Protein AF-A0AAD8QKV4-F1 (afdb_monomer)

InterPro domains:
  IPR040300 Uncharacterized protein At3g49055-like [PTHR34937] (1-353)

Solvent-accessible surface area (backbone atoms only — not comparable to full-atom values): 20252 Å² total; per-residue (Å²): 133,55,75,69,54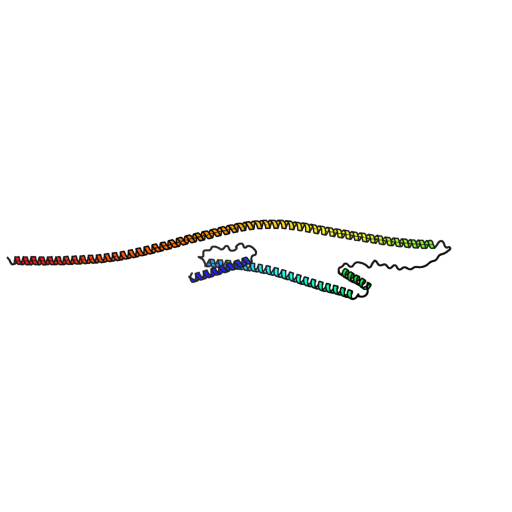,54,57,50,54,54,53,50,51,55,52,50,53,53,50,42,54,51,50,50,54,53,36,57,73,58,43,94,63,87,73,75,78,86,74,78,79,76,93,69,72,76,85,51,56,67,59,53,51,54,49,53,52,49,53,43,51,53,51,48,48,51,36,51,50,42,52,49,53,49,55,47,53,52,51,52,51,50,54,51,49,54,51,51,50,52,51,53,52,48,52,52,50,52,52,48,50,51,50,55,50,52,50,51,53,51,50,53,49,54,50,55,59,62,68,46,74,88,48,75,62,64,40,52,53,49,51,50,52,52,50,46,53,52,33,43,74,74,73,64,62,74,94,79,88,84,83,80,83,87,79,86,80,85,88,85,83,91,85,85,87,84,85,89,76,97,72,66,60,67,56,57,52,49,54,48,50,52,48,53,51,53,48,51,54,49,51,54,53,49,53,56,47,51,55,49,48,53,53,51,50,54,46,52,51,50,55,50,52,52,51,52,50,53,53,48,53,54,51,49,54,54,50,52,53,51,54,48,56,50,49,55,50,48,54,51,51,52,52,52,51,51,53,53,53,50,55,50,52,53,53,51,51,52,53,51,54,51,52,51,52,53,52,51,52,51,52,52,49,52,50,51,54,52,53,51,50,51,51,53,52,51,52,54,53,49,53,51,48,56,52,51,53,50,50,55,51,51,56,52,48,56,52,50,52,53,50,50,53,52,50,52,53,52,48,54,53,50,55,50,51,48,55,52,49,53,54,48,51,51,54,49,47,54,52,50,53,53,52,51,52,48,50,56,48,51,55,49,50,54,55,66,74,71,114

Structure (mmCIF, N/CA/C/O backbone):
data_AF-A0AAD8QKV4-F1
#
_entry.id   AF-A0AAD8QKV4-F1
#
loop_
_atom_site.group_PDB
_atom_site.id
_atom_site.type_symbol
_atom_site.label_atom_id
_atom_site.label_alt_id
_atom_site.label_comp_id
_atom_site.label_asym_id
_atom_site.label_entity_id
_atom_site.label_seq_id
_atom_site.pdbx_PDB_ins_code
_atom_site.Cartn_x
_atom_site.Cartn_y
_atom_site.Cartn_z
_atom_site.occupancy
_atom_site.B_iso_or_equiv
_atom_site.auth_seq_id
_atom_site.auth_comp_id
_atom_site.auth_asym_id
_atom_site.auth_atom_id
_atom_site.pdbx_PDB_model_num
ATOM 1 N N . MET A 1 1 ? 42.952 -6.138 -12.105 1.00 54.78 1 MET A N 1
ATOM 2 C CA . MET A 1 1 ? 42.054 -7.265 -11.778 1.00 54.78 1 MET A CA 1
ATOM 3 C C . MET A 1 1 ? 41.907 -8.142 -12.995 1.00 54.78 1 MET A C 1
ATOM 5 O O . MET A 1 1 ? 41.686 -7.605 -14.077 1.00 54.78 1 MET A O 1
ATOM 9 N N . ASP A 1 2 ? 42.041 -9.447 -12.795 1.00 70.00 2 ASP A N 1
ATOM 10 C CA . ASP A 1 2 ? 41.890 -10.449 -13.843 1.00 70.00 2 ASP A CA 1
ATOM 11 C C . ASP A 1 2 ? 40.421 -10.539 -14.300 1.00 70.00 2 ASP A C 1
ATOM 13 O O . ASP A 1 2 ? 39.510 -10.107 -13.580 1.00 70.00 2 ASP A O 1
ATOM 17 N N . HIS A 1 3 ? 40.160 -11.095 -15.486 1.00 72.00 3 HIS A N 1
ATOM 18 C CA . HIS A 1 3 ? 38.787 -11.222 -15.999 1.00 72.00 3 HIS A CA 1
ATOM 19 C C . HIS A 1 3 ? 37.924 -12.066 -15.044 1.00 72.00 3 HIS A C 1
ATOM 21 O O . HIS A 1 3 ? 36.794 -11.701 -14.714 1.00 72.00 3 HIS A O 1
ATOM 27 N N . GLN A 1 4 ? 38.519 -13.129 -14.498 1.00 76.69 4 GLN A N 1
ATOM 28 C CA . GLN A 1 4 ? 37.912 -14.013 -13.508 1.00 76.69 4 GLN A CA 1
ATOM 29 C C . GLN A 1 4 ? 37.592 -13.297 -12.181 1.00 76.69 4 GLN A C 1
ATOM 31 O O . GLN A 1 4 ? 36.543 -13.555 -11.589 1.00 76.69 4 GLN A O 1
ATOM 36 N N . THR A 1 5 ? 38.427 -12.344 -11.738 1.00 75.56 5 THR A N 1
ATOM 37 C CA . THR A 1 5 ? 38.169 -11.560 -10.515 1.00 75.56 5 THR A CA 1
ATOM 38 C C . THR A 1 5 ? 36.966 -10.632 -10.686 1.00 75.56 5 THR A C 1
ATOM 40 O O . THR A 1 5 ? 36.142 -10.525 -9.781 1.00 75.56 5 THR A O 1
ATOM 43 N N . LYS A 1 6 ? 36.818 -9.995 -11.858 1.00 76.38 6 LYS A N 1
ATOM 44 C CA . LYS A 1 6 ? 35.666 -9.123 -12.154 1.00 76.38 6 LYS A CA 1
ATOM 45 C C . LYS A 1 6 ? 34.345 -9.897 -12.151 1.00 76.38 6 LYS A C 1
ATOM 47 O O . LYS A 1 6 ? 33.383 -9.451 -11.533 1.00 76.38 6 LYS A O 1
ATOM 52 N N . VAL A 1 7 ? 34.318 -11.075 -12.782 1.00 80.00 7 VAL A N 1
ATOM 53 C CA . VAL A 1 7 ? 33.136 -11.957 -12.797 1.00 80.00 7 VAL A CA 1
ATOM 54 C C . VAL A 1 7 ? 32.773 -12.435 -11.385 1.00 80.00 7 VAL A C 1
ATOM 56 O O . VAL A 1 7 ? 31.590 -12.520 -11.059 1.00 80.00 7 VAL A O 1
ATOM 59 N N . ALA A 1 8 ? 33.763 -12.712 -10.529 1.00 81.88 8 ALA A N 1
ATOM 60 C CA . ALA A 1 8 ? 33.519 -13.074 -9.133 1.00 81.88 8 ALA A CA 1
ATOM 61 C C . ALA A 1 8 ? 32.884 -11.917 -8.339 1.00 81.88 8 ALA A C 1
ATOM 63 O O . ALA A 1 8 ? 31.831 -12.113 -7.738 1.00 81.88 8 ALA A O 1
ATOM 64 N N . VAL A 1 9 ? 33.459 -10.708 -8.396 1.00 80.19 9 VAL A N 1
ATOM 65 C CA . VAL A 1 9 ? 32.915 -9.518 -7.707 1.00 80.19 9 VAL A CA 1
ATOM 66 C C . VAL A 1 9 ? 31.477 -9.233 -8.143 1.00 80.19 9 VAL A C 1
ATOM 68 O O . VAL A 1 9 ? 30.614 -9.028 -7.294 1.00 80.19 9 VAL A O 1
ATOM 71 N N . GLN A 1 10 ? 31.183 -9.296 -9.445 1.00 81.12 10 GLN A N 1
ATOM 72 C CA . GLN A 1 10 ? 29.835 -9.025 -9.950 1.00 81.12 10 GLN A CA 1
ATOM 73 C C . GLN A 1 10 ? 28.796 -10.052 -9.467 1.00 81.12 10 GLN A C 1
ATOM 75 O O . GLN A 1 10 ? 27.666 -9.673 -9.167 1.00 81.12 10 GLN A O 1
ATOM 80 N N . LYS A 1 11 ? 29.170 -11.332 -9.322 1.00 85.50 11 LYS A N 1
ATOM 81 C CA . LYS A 1 11 ? 28.291 -12.344 -8.708 1.00 85.50 11 LYS A CA 1
ATOM 82 C C . LYS A 1 11 ? 28.017 -12.053 -7.234 1.00 85.50 11 LYS A C 1
ATOM 84 O O . LYS A 1 11 ? 26.882 -12.212 -6.806 1.00 85.50 11 LYS A O 1
ATOM 89 N N . ILE A 1 12 ? 29.025 -11.619 -6.473 1.00 85.81 12 ILE A N 1
ATOM 90 C CA . ILE A 1 12 ? 28.849 -11.291 -5.050 1.00 85.81 12 ILE A CA 1
ATOM 91 C C . ILE A 1 12 ? 27.935 -10.067 -4.899 1.00 85.81 12 ILE A C 1
ATOM 93 O O . ILE A 1 12 ? 27.027 -10.110 -4.080 1.00 85.81 12 ILE A O 1
ATOM 97 N N . VAL A 1 13 ? 28.101 -9.026 -5.725 1.00 83.12 13 VAL A N 1
ATOM 98 C CA . VAL A 1 13 ? 27.220 -7.840 -5.723 1.00 83.12 13 VAL A CA 1
ATOM 99 C C . VAL A 1 13 ? 25.754 -8.216 -5.960 1.00 83.12 13 VAL A C 1
ATOM 101 O O . VAL A 1 13 ? 24.899 -7.788 -5.193 1.00 83.12 13 VAL A O 1
ATOM 104 N N . VAL A 1 14 ? 25.456 -9.058 -6.957 1.00 84.25 14 VAL A N 1
ATOM 105 C CA . VAL A 1 14 ? 24.076 -9.522 -7.215 1.00 84.25 14 VAL A CA 1
ATOM 106 C C . VAL A 1 14 ? 23.519 -10.320 -6.028 1.00 84.25 14 VAL A C 1
ATOM 108 O O . VAL A 1 14 ? 22.363 -10.137 -5.654 1.00 84.25 14 VAL A O 1
ATOM 111 N N . SER A 1 15 ? 24.336 -11.169 -5.395 1.00 87.38 15 SER A N 1
ATOM 112 C CA . SER A 1 15 ? 23.925 -11.906 -4.193 1.00 87.38 15 SER A CA 1
ATOM 113 C C . SER A 1 15 ? 23.653 -10.984 -3.000 1.00 87.38 15 SER A C 1
ATOM 115 O O . SER A 1 15 ? 22.675 -11.195 -2.292 1.00 87.38 15 SER A O 1
ATOM 117 N N . LEU A 1 16 ? 24.487 -9.962 -2.779 1.00 86.75 16 LEU A N 1
ATOM 118 C CA . LEU A 1 16 ? 24.298 -8.979 -1.707 1.00 86.75 16 LEU A CA 1
ATOM 119 C C . LEU A 1 16 ? 23.023 -8.157 -1.930 1.00 86.75 16 LEU A C 1
ATOM 121 O O . LEU A 1 16 ? 22.214 -8.055 -1.015 1.00 86.75 16 LEU A O 1
ATOM 125 N N . GLN A 1 17 ? 22.781 -7.678 -3.153 1.00 84.25 17 GLN A N 1
ATOM 126 C CA . GLN A 1 17 ? 21.546 -6.963 -3.498 1.00 84.25 17 GLN A CA 1
ATOM 127 C C . GLN A 1 17 ? 20.298 -7.821 -3.242 1.00 84.25 17 GLN A C 1
ATOM 129 O O . GLN A 1 17 ? 19.342 -7.339 -2.642 1.00 84.25 17 GLN A O 1
ATOM 134 N N . SER A 1 18 ? 20.333 -9.112 -3.590 1.00 88.56 18 SER A N 1
ATOM 135 C CA . SER A 1 18 ? 19.238 -10.038 -3.270 1.00 88.56 18 SER A CA 1
ATOM 136 C C . SER A 1 18 ? 19.038 -10.230 -1.759 1.00 88.56 18 SER A C 1
ATOM 138 O O . SER A 1 18 ? 17.899 -10.348 -1.318 1.00 88.56 18 SER A O 1
ATOM 140 N N . VAL A 1 19 ? 20.108 -10.248 -0.955 1.00 89.88 19 VAL A N 1
ATOM 141 C CA . VAL A 1 19 ? 20.004 -10.314 0.516 1.00 89.88 19 VAL A CA 1
ATOM 142 C C . VAL A 1 19 ? 19.428 -9.015 1.090 1.00 89.88 19 VAL A C 1
ATOM 144 O O . VAL A 1 19 ? 18.575 -9.085 1.970 1.00 89.88 19 VAL A O 1
ATOM 147 N N . HIS A 1 20 ? 19.839 -7.851 0.577 1.00 86.81 20 HIS A N 1
ATOM 148 C CA . HIS A 1 20 ? 19.294 -6.547 0.969 1.00 86.81 20 HIS A CA 1
ATOM 149 C C . HIS A 1 20 ? 17.783 -6.473 0.705 1.00 86.81 20 HIS A C 1
ATOM 151 O O . HIS A 1 20 ? 17.022 -6.166 1.617 1.00 86.81 20 HIS A O 1
ATOM 157 N N . GLU A 1 21 ? 17.336 -6.838 -0.501 1.00 87.25 21 GLU A N 1
ATOM 158 C CA . GLU A 1 21 ? 15.913 -6.857 -0.879 1.00 87.25 21 GLU A CA 1
ATOM 159 C C . GLU A 1 21 ? 15.080 -7.804 0.008 1.00 87.25 21 GLU A C 1
ATOM 161 O O . GLU A 1 21 ? 13.972 -7.458 0.416 1.00 87.25 21 GLU A O 1
ATOM 166 N N . ILE A 1 22 ? 15.620 -8.979 0.361 1.00 90.94 22 ILE A N 1
ATOM 167 C CA . ILE A 1 22 ? 14.961 -9.923 1.282 1.00 90.94 22 ILE A CA 1
ATOM 168 C C . ILE A 1 22 ? 14.847 -9.331 2.693 1.00 90.94 22 ILE A C 1
ATOM 170 O O . ILE A 1 22 ? 13.800 -9.456 3.327 1.00 90.94 22 ILE A O 1
ATOM 174 N N . LEU A 1 23 ? 15.903 -8.689 3.200 1.00 89.69 23 LEU A N 1
ATOM 175 C CA . LEU A 1 23 ? 15.883 -8.065 4.523 1.00 89.69 23 LEU A CA 1
ATOM 176 C C . LEU A 1 23 ? 14.937 -6.854 4.574 1.00 89.69 23 LEU A C 1
ATOM 178 O O . LEU A 1 23 ? 14.242 -6.691 5.573 1.00 89.69 23 LEU A O 1
ATOM 182 N N . GLU A 1 24 ? 14.842 -6.056 3.505 1.00 86.25 24 GLU A N 1
ATOM 183 C CA . GLU A 1 24 ? 13.864 -4.963 3.397 1.00 86.25 24 GLU A CA 1
ATOM 184 C C . GLU A 1 24 ? 12.413 -5.476 3.384 1.00 86.25 24 GLU A C 1
ATOM 186 O O . GLU A 1 24 ? 11.574 -4.915 4.088 1.00 86.25 24 GLU A O 1
ATOM 191 N N . ASP A 1 25 ? 12.101 -6.559 2.658 1.00 88.38 25 ASP A N 1
ATOM 192 C CA . ASP A 1 25 ? 10.757 -7.169 2.670 1.00 88.38 25 ASP A CA 1
ATOM 193 C C . ASP A 1 25 ? 10.400 -7.751 4.052 1.00 88.38 25 ASP A C 1
ATOM 195 O O . ASP A 1 25 ? 9.280 -7.564 4.535 1.00 88.38 25 ASP A O 1
ATOM 199 N N . ILE A 1 26 ? 11.355 -8.395 4.735 1.00 88.81 26 ILE A N 1
ATOM 200 C CA . ILE A 1 26 ? 11.163 -8.883 6.110 1.00 88.81 26 ILE A CA 1
ATOM 201 C C . ILE A 1 26 ? 10.936 -7.712 7.076 1.00 88.81 26 ILE A C 1
ATOM 203 O O . ILE A 1 26 ? 10.022 -7.783 7.900 1.00 88.81 26 ILE A O 1
ATOM 207 N N . LEU A 1 27 ? 11.724 -6.636 6.969 1.00 86.81 27 LEU A N 1
ATOM 208 C CA . LEU A 1 27 ? 11.573 -5.447 7.810 1.00 86.81 27 LEU A CA 1
ATOM 209 C C . LEU A 1 27 ? 10.204 -4.793 7.597 1.00 86.81 27 LEU A C 1
ATOM 211 O O . LEU A 1 27 ? 9.499 -4.537 8.568 1.00 86.81 27 LEU A O 1
ATOM 215 N N . TYR A 1 28 ? 9.798 -4.612 6.336 1.00 84.00 28 TYR A N 1
ATOM 216 C CA . TYR A 1 28 ? 8.505 -4.042 5.958 1.00 84.00 28 TYR A CA 1
ATOM 217 C C . TYR A 1 28 ? 7.316 -4.856 6.493 1.00 84.00 28 TYR A C 1
ATOM 219 O O . TYR A 1 28 ? 6.324 -4.284 6.937 1.00 84.00 28 TYR A O 1
ATOM 227 N N . ARG A 1 29 ? 7.413 -6.194 6.505 1.00 83.31 29 ARG A N 1
ATOM 228 C CA . ARG A 1 29 ? 6.393 -7.072 7.113 1.00 83.31 29 ARG A CA 1
ATOM 229 C C . ARG A 1 29 ? 6.384 -7.026 8.641 1.00 83.31 29 ARG A C 1
ATOM 231 O O . ARG A 1 29 ? 5.349 -7.309 9.237 1.00 83.31 29 ARG A O 1
ATOM 238 N N . ALA A 1 30 ? 7.522 -6.734 9.269 1.00 81.25 30 ALA A N 1
ATOM 239 C CA . ALA A 1 30 ? 7.653 -6.637 10.722 1.00 81.25 30 ALA A CA 1
ATOM 240 C C . ALA A 1 30 ? 7.266 -5.249 11.275 1.00 81.25 30 ALA A C 1
ATOM 242 O O . ALA A 1 30 ? 6.956 -5.134 12.462 1.00 81.25 30 ALA A O 1
ATOM 243 N N . SER A 1 31 ? 7.280 -4.206 10.439 1.00 76.69 31 SER A N 1
ATOM 244 C CA . SER A 1 31 ? 6.908 -2.834 10.794 1.00 76.69 31 SER A CA 1
ATOM 245 C C . SER A 1 31 ? 5.419 -2.551 10.567 1.00 76.69 31 SER A C 1
ATOM 247 O O . SER A 1 31 ? 4.941 -2.581 9.436 1.00 76.69 31 SER A O 1
ATOM 249 N N . GLU A 1 32 ? 4.699 -2.181 11.628 1.00 65.25 32 GLU A N 1
ATOM 250 C CA . GLU A 1 32 ? 3.326 -1.647 11.532 1.00 65.25 32 GLU A CA 1
ATOM 251 C C . GLU A 1 32 ? 3.310 -0.163 11.096 1.00 65.25 32 GLU A C 1
ATOM 253 O O . GLU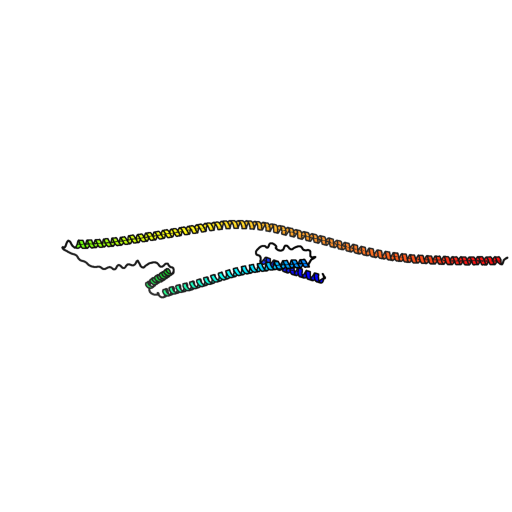 A 1 32 ? 2.300 0.334 10.600 1.00 65.25 32 GLU A O 1
ATOM 258 N N . GLU A 1 33 ? 4.434 0.548 11.249 1.00 56.06 33 GLU A N 1
ATOM 259 C CA . GLU A 1 33 ? 4.609 1.933 10.802 1.00 56.06 33 GLU A CA 1
ATOM 260 C C . GLU A 1 33 ? 5.139 2.019 9.366 1.00 56.06 33 GLU A C 1
ATOM 262 O O . GLU A 1 33 ? 5.960 1.222 8.910 1.00 56.06 33 GLU A O 1
ATOM 267 N N . LYS A 1 34 ? 4.670 3.039 8.643 1.00 47.34 34 LYS A N 1
ATOM 268 C CA . LYS A 1 34 ? 5.018 3.300 7.245 1.00 47.34 34 LYS A CA 1
ATOM 269 C C . LYS A 1 34 ? 6.458 3.819 7.159 1.00 47.34 34 LYS A C 1
ATOM 271 O O . LYS A 1 34 ? 6.672 5.019 7.292 1.00 47.34 34 LYS A O 1
ATOM 276 N N . LEU A 1 35 ? 7.410 2.908 6.940 1.00 48.69 35 LEU A N 1
ATOM 277 C CA . LEU A 1 35 ? 8.854 3.175 6.940 1.00 48.69 35 LEU A CA 1
ATOM 278 C C . LEU A 1 35 ? 9.235 4.473 6.197 1.00 48.69 35 LEU A C 1
ATOM 280 O O . LEU A 1 35 ? 9.086 4.570 4.974 1.00 48.69 35 LEU A O 1
ATOM 284 N N . GLU A 1 36 ? 9.823 5.431 6.918 1.00 45.25 36 GLU A N 1
ATOM 285 C CA . GLU A 1 36 ? 10.766 6.359 6.296 1.00 45.25 36 GLU A CA 1
ATOM 286 C C . GLU A 1 36 ? 11.952 5.532 5.783 1.00 45.25 36 GLU A C 1
ATOM 288 O O . GLU A 1 36 ? 12.471 4.657 6.479 1.00 45.25 36 GLU A O 1
ATOM 293 N N . ARG A 1 37 ? 12.348 5.743 4.523 1.00 48.25 37 ARG A N 1
ATOM 294 C CA . ARG A 1 37 ? 13.404 4.944 3.887 1.00 48.25 37 ARG A CA 1
ATOM 295 C C . ARG A 1 37 ? 14.749 5.230 4.551 1.00 48.25 37 ARG A C 1
ATOM 297 O O . ARG A 1 37 ? 15.385 6.226 4.230 1.00 48.25 37 ARG A O 1
ATOM 304 N N . ILE A 1 38 ? 15.211 4.312 5.396 1.00 50.34 38 ILE A N 1
ATOM 305 C CA . ILE A 1 38 ? 16.540 4.386 6.025 1.00 50.34 38 ILE A CA 1
ATOM 306 C C . ILE A 1 38 ? 17.674 4.205 4.987 1.00 50.34 38 ILE A C 1
ATOM 308 O O . ILE A 1 38 ? 18.793 4.657 5.212 1.00 50.34 38 ILE A O 1
ATOM 312 N N . SER A 1 39 ? 17.394 3.612 3.817 1.00 47.03 39 SER A N 1
ATOM 313 C CA . SER A 1 39 ? 18.383 3.403 2.747 1.00 47.03 39 SER A CA 1
ATOM 314 C C . SER A 1 39 ? 18.299 4.476 1.646 1.00 47.03 39 SER A C 1
ATOM 316 O O . SER A 1 39 ? 17.719 4.267 0.575 1.00 47.03 39 SER A O 1
ATOM 318 N N . GLU A 1 40 ? 18.917 5.642 1.878 1.00 45.41 40 GLU A N 1
ATOM 319 C CA . GLU A 1 40 ? 19.363 6.503 0.772 1.00 45.41 40 GLU A CA 1
ATOM 320 C C . GLU A 1 40 ? 20.503 5.794 0.031 1.00 45.41 40 GLU A C 1
ATOM 322 O O . GLU A 1 40 ? 21.668 5.881 0.413 1.00 45.41 40 GLU A O 1
ATOM 327 N N . ARG A 1 41 ? 20.165 5.061 -1.036 1.00 52.72 41 ARG A N 1
ATOM 328 C CA . ARG A 1 41 ? 21.133 4.301 -1.838 1.00 52.72 41 ARG A CA 1
ATOM 329 C C . ARG A 1 41 ? 22.158 5.264 -2.470 1.00 52.72 41 ARG A C 1
ATOM 331 O O . ARG A 1 41 ? 21.789 6.007 -3.386 1.00 52.72 41 ARG A O 1
ATOM 338 N N . PRO A 1 42 ? 23.435 5.276 -2.042 1.00 46.91 42 PRO A N 1
ATOM 339 C CA . PRO A 1 42 ? 24.396 6.235 -2.562 1.00 46.91 42 PRO A CA 1
ATOM 340 C C . PRO A 1 42 ? 24.777 5.846 -3.993 1.00 46.91 42 PRO A C 1
ATOM 342 O O . PRO A 1 42 ? 25.156 4.708 -4.275 1.00 46.91 42 PRO A O 1
ATOM 345 N N . ASN A 1 43 ? 24.672 6.803 -4.914 1.00 45.75 43 ASN A N 1
ATOM 346 C CA . ASN A 1 43 ? 24.912 6.598 -6.343 1.00 45.75 43 ASN A CA 1
ATOM 347 C C . ASN A 1 43 ? 26.426 6.547 -6.640 1.00 45.75 43 ASN A C 1
ATOM 349 O O . ASN A 1 43 ? 27.023 7.519 -7.103 1.00 45.75 43 ASN A O 1
ATOM 353 N N . ILE A 1 44 ? 27.062 5.430 -6.274 1.00 50.31 44 ILE A N 1
ATOM 354 C CA . ILE A 1 44 ? 28.517 5.231 -6.323 1.00 50.31 44 ILE A CA 1
ATOM 355 C C . ILE A 1 44 ? 28.943 4.647 -7.677 1.00 50.31 44 ILE A C 1
ATOM 357 O O . ILE A 1 44 ? 28.420 3.631 -8.131 1.00 50.31 44 ILE A O 1
ATOM 361 N N . ASP A 1 45 ? 29.947 5.272 -8.302 1.00 49.91 45 ASP A N 1
ATOM 362 C CA . ASP A 1 45 ? 30.546 4.817 -9.563 1.00 49.91 45 ASP A CA 1
ATOM 363 C C . ASP A 1 45 ? 31.168 3.412 -9.409 1.00 49.91 45 ASP A C 1
ATOM 365 O O . ASP A 1 45 ? 32.078 3.193 -8.605 1.00 49.91 45 ASP A O 1
ATOM 369 N N . LEU A 1 46 ? 30.714 2.468 -10.240 1.00 53.62 46 LEU A N 1
ATOM 370 C CA . LEU A 1 46 ? 31.111 1.049 -10.275 1.00 53.62 46 LEU A CA 1
ATOM 371 C C . LEU A 1 46 ? 32.615 0.794 -10.522 1.00 53.62 46 LEU A C 1
ATOM 373 O O . LEU A 1 46 ? 33.052 -0.360 -10.527 1.00 53.62 46 LEU A O 1
ATOM 377 N N . LYS A 1 47 ? 33.424 1.839 -10.738 1.00 55.56 47 LYS A N 1
ATOM 378 C CA . LYS A 1 47 ? 34.878 1.731 -10.942 1.00 55.56 47 LYS A CA 1
ATOM 379 C C . LYS A 1 47 ? 35.634 1.195 -9.722 1.00 55.56 47 LYS A C 1
ATOM 381 O O . LYS A 1 47 ? 36.580 0.436 -9.921 1.00 55.56 47 LYS A O 1
ATOM 386 N N . ASP A 1 48 ? 35.190 1.505 -8.502 1.00 65.31 48 ASP A N 1
ATOM 387 C CA . ASP A 1 48 ? 35.794 1.030 -7.243 1.00 65.31 48 ASP A CA 1
ATOM 388 C C . ASP A 1 48 ? 34.943 -0.078 -6.589 1.00 65.31 48 ASP A C 1
ATOM 390 O O . ASP A 1 48 ? 34.523 -0.002 -5.433 1.00 65.31 48 ASP A O 1
ATOM 394 N N . GLY A 1 49 ? 34.702 -1.161 -7.337 1.00 68.62 49 GLY A N 1
ATOM 395 C CA . GLY A 1 49 ? 33.831 -2.271 -6.917 1.00 68.62 49 GLY A CA 1
ATOM 396 C C . GLY A 1 49 ? 34.193 -2.955 -5.587 1.00 68.62 49 GLY A C 1
ATOM 397 O O . GLY A 1 49 ? 33.349 -3.639 -5.021 1.00 68.62 49 GLY A O 1
ATOM 398 N N . LEU A 1 50 ? 35.409 -2.759 -5.063 1.00 72.50 50 LEU A N 1
ATOM 399 C CA . LEU A 1 50 ? 35.822 -3.230 -3.732 1.00 72.50 50 LEU A CA 1
ATOM 400 C C . LEU A 1 50 ? 35.251 -2.355 -2.599 1.00 72.50 50 LEU A C 1
ATOM 402 O O . LEU A 1 50 ? 34.764 -2.897 -1.613 1.00 72.50 50 LEU A O 1
ATOM 406 N N . ARG A 1 51 ? 35.232 -1.024 -2.772 1.00 75.44 51 ARG A N 1
ATOM 407 C CA . ARG A 1 51 ? 34.622 -0.082 -1.813 1.00 75.44 51 ARG A CA 1
ATOM 408 C C . ARG A 1 51 ? 33.100 -0.172 -1.822 1.00 75.44 51 ARG A C 1
ATOM 410 O O . ARG A 1 51 ? 32.476 -0.082 -0.773 1.00 75.44 51 ARG A O 1
ATOM 417 N N . TYR A 1 52 ? 32.508 -0.387 -3.001 1.00 79.38 52 TYR A N 1
ATOM 418 C CA . TYR A 1 52 ? 31.078 -0.682 -3.107 1.00 79.38 52 TYR A CA 1
ATOM 419 C C . TYR A 1 52 ? 30.719 -1.945 -2.309 1.00 79.38 52 TYR A C 1
ATOM 421 O O . TYR A 1 52 ? 29.758 -1.933 -1.551 1.00 79.38 52 TYR A O 1
ATOM 429 N N . LEU A 1 53 ? 31.519 -3.014 -2.432 1.00 82.00 53 LEU A N 1
ATOM 430 C CA . LEU A 1 53 ? 31.289 -4.269 -1.711 1.00 82.00 53 LEU A CA 1
ATOM 431 C C . LEU A 1 53 ? 31.374 -4.100 -0.187 1.00 82.00 53 LEU A C 1
ATOM 433 O O . LEU A 1 53 ? 30.567 -4.674 0.534 1.00 82.00 53 LEU A O 1
ATOM 437 N N . GLU A 1 54 ? 32.346 -3.317 0.287 1.00 82.06 54 GLU A N 1
ATOM 438 C CA . GLU A 1 54 ? 32.535 -2.994 1.705 1.00 82.06 54 GLU A CA 1
ATOM 439 C C . GLU A 1 54 ? 31.339 -2.214 2.274 1.00 82.06 54 GLU A C 1
ATOM 441 O O . GLU A 1 54 ? 30.811 -2.583 3.323 1.00 82.06 54 GLU A O 1
ATOM 446 N N . LEU A 1 55 ? 30.853 -1.199 1.550 1.00 83.56 55 LEU A N 1
ATOM 447 C CA . LEU A 1 55 ? 29.691 -0.408 1.960 1.00 83.56 55 LEU A CA 1
ATOM 448 C C . LEU A 1 55 ? 28.381 -1.209 1.910 1.00 83.56 55 LEU A C 1
ATOM 450 O O . LEU A 1 55 ? 27.609 -1.172 2.861 1.00 83.56 55 LEU A O 1
ATOM 454 N N . GLU A 1 56 ? 28.138 -1.965 0.836 1.00 82.56 56 GLU A N 1
ATOM 455 C CA . GLU A 1 56 ? 26.948 -2.817 0.699 1.00 82.56 56 GLU A CA 1
ATOM 456 C C . GLU A 1 56 ? 26.908 -3.885 1.808 1.00 82.56 56 GLU A C 1
ATOM 458 O O . GLU A 1 56 ? 25.862 -4.115 2.412 1.00 82.56 56 GLU A O 1
ATOM 463 N N . ALA A 1 57 ? 28.055 -4.488 2.147 1.00 85.69 57 ALA A N 1
ATOM 464 C CA . ALA A 1 57 ? 28.157 -5.433 3.258 1.00 85.69 57 ALA A CA 1
ATOM 465 C C . ALA A 1 57 ? 27.897 -4.776 4.628 1.00 85.69 57 ALA A C 1
ATOM 467 O O . ALA A 1 57 ? 27.296 -5.412 5.495 1.00 85.69 57 ALA A O 1
ATOM 468 N N . HIS A 1 58 ? 28.311 -3.519 4.825 1.00 86.44 58 HIS A N 1
ATOM 469 C CA . HIS A 1 58 ? 28.015 -2.763 6.046 1.00 86.44 58 HIS A CA 1
ATOM 470 C C . HIS A 1 58 ? 26.517 -2.441 6.159 1.00 86.44 58 HIS A C 1
ATOM 472 O O . HIS A 1 58 ? 25.899 -2.759 7.174 1.00 86.44 58 HIS A O 1
ATOM 478 N N . ASN A 1 59 ? 25.908 -1.936 5.081 1.00 85.94 59 ASN A N 1
ATOM 479 C CA . ASN A 1 59 ? 24.474 -1.646 5.013 1.00 85.94 59 ASN A CA 1
ATOM 480 C C . ASN A 1 59 ? 23.625 -2.898 5.288 1.00 85.94 59 ASN A C 1
ATOM 482 O O . ASN A 1 59 ? 22.685 -2.847 6.076 1.00 85.94 59 ASN A O 1
ATOM 486 N N . ILE A 1 60 ? 23.981 -4.043 4.692 1.00 89.56 60 ILE A N 1
ATOM 487 C CA . ILE A 1 60 ? 23.302 -5.327 4.933 1.00 89.56 60 ILE A CA 1
ATOM 488 C C . ILE A 1 60 ? 23.460 -5.785 6.386 1.00 89.56 60 ILE A C 1
ATOM 490 O O . ILE A 1 60 ? 22.521 -6.338 6.954 1.00 89.56 60 ILE A O 1
ATOM 494 N N . HIS A 1 61 ? 24.620 -5.558 7.007 1.00 89.81 61 HIS A N 1
ATOM 495 C CA . HIS A 1 61 ? 24.851 -5.913 8.405 1.00 89.81 61 HIS A CA 1
ATOM 496 C C . HIS A 1 61 ? 23.998 -5.075 9.368 1.00 89.81 61 HIS A C 1
ATOM 498 O O . HIS A 1 61 ? 23.423 -5.632 10.304 1.00 89.81 61 HIS A O 1
ATOM 504 N N . ASP A 1 62 ? 23.874 -3.770 9.134 1.00 89.00 62 ASP A N 1
ATOM 505 C CA . ASP A 1 62 ? 23.048 -2.900 9.976 1.00 89.00 62 ASP A CA 1
ATOM 506 C C . ASP A 1 62 ? 21.546 -3.111 9.728 1.00 89.00 62 ASP A C 1
ATOM 508 O O . ASP A 1 62 ? 20.780 -3.211 10.686 1.00 89.00 62 ASP A O 1
ATOM 512 N N . LEU A 1 63 ? 21.133 -3.329 8.475 1.00 87.94 63 LEU A N 1
ATOM 513 C CA . LEU A 1 63 ? 19.768 -3.745 8.137 1.00 87.94 63 LEU A CA 1
ATOM 514 C C . LEU A 1 63 ? 19.404 -5.093 8.790 1.00 87.94 63 LEU A C 1
ATOM 516 O O . LEU A 1 63 ? 18.300 -5.251 9.307 1.00 87.94 63 LEU A O 1
ATOM 520 N N . ALA A 1 64 ? 20.334 -6.054 8.828 1.00 91.25 64 ALA A N 1
ATOM 521 C CA . ALA A 1 64 ? 20.123 -7.341 9.491 1.00 91.25 64 ALA A CA 1
ATOM 522 C C . ALA A 1 64 ? 19.951 -7.207 11.015 1.00 91.25 64 ALA A C 1
ATOM 524 O O . ALA A 1 64 ? 19.117 -7.912 11.584 1.00 91.25 64 ALA A O 1
ATOM 525 N N . LYS A 1 65 ? 20.681 -6.291 11.675 1.00 92.38 65 LYS A N 1
ATOM 526 C CA . LYS A 1 65 ? 20.470 -5.979 13.103 1.00 92.38 65 LYS A CA 1
ATOM 527 C C . LYS A 1 65 ? 19.089 -5.385 13.350 1.00 92.38 65 LYS A C 1
ATOM 529 O O . LYS A 1 65 ? 18.416 -5.809 14.282 1.00 92.38 65 LYS A O 1
ATOM 534 N N . GLU A 1 66 ? 18.663 -4.426 12.529 1.00 89.88 66 GLU A N 1
ATOM 535 C CA . GLU A 1 66 ? 17.347 -3.796 12.685 1.00 89.88 66 GLU A CA 1
ATOM 536 C C . GLU A 1 66 ? 16.223 -4.825 12.488 1.00 89.88 66 GLU A C 1
ATOM 538 O O . GLU A 1 66 ? 15.301 -4.909 13.300 1.00 89.88 66 GLU A O 1
ATOM 543 N N . VAL A 1 67 ? 16.353 -5.702 11.485 1.00 91.69 67 VAL A N 1
ATOM 544 C CA . VAL A 1 67 ? 15.465 -6.860 11.290 1.00 91.69 67 VAL A CA 1
ATOM 545 C C . VAL A 1 67 ? 15.458 -7.787 12.512 1.00 91.69 67 VAL A C 1
ATOM 547 O O . VAL A 1 67 ? 14.385 -8.207 12.948 1.00 91.69 67 VAL A O 1
ATOM 550 N N . GLU A 1 68 ? 16.616 -8.103 13.101 1.00 93.00 68 GLU A N 1
ATOM 551 C CA . GLU A 1 68 ? 16.702 -8.936 14.308 1.00 93.00 68 GLU A CA 1
ATOM 552 C C . GLU A 1 68 ? 15.994 -8.285 15.509 1.00 93.00 68 GLU A C 1
ATOM 554 O O . GLU A 1 68 ? 15.197 -8.950 16.183 1.00 93.00 68 GLU A O 1
ATOM 559 N N . ILE A 1 69 ? 16.218 -6.985 15.731 1.00 90.25 69 ILE A N 1
ATOM 560 C CA . ILE A 1 69 ? 15.566 -6.192 16.779 1.00 90.25 69 ILE A CA 1
ATOM 561 C C . ILE A 1 69 ? 14.048 -6.203 16.571 1.00 90.25 69 ILE A C 1
ATOM 563 O O . ILE A 1 69 ? 13.323 -6.666 17.455 1.00 90.25 69 ILE A O 1
ATOM 567 N N . LYS A 1 70 ? 13.551 -5.808 15.393 1.00 90.44 70 LYS A N 1
ATOM 568 C CA . LYS A 1 70 ? 12.107 -5.737 15.100 1.00 90.44 70 LYS A CA 1
ATOM 569 C C . LYS A 1 70 ? 11.418 -7.100 15.172 1.00 90.44 70 LYS A C 1
ATOM 571 O O . LYS A 1 70 ? 10.325 -7.211 15.731 1.00 90.44 70 LYS A O 1
ATOM 576 N N . LEU A 1 71 ? 12.067 -8.171 14.709 1.00 91.31 71 LEU A N 1
ATOM 577 C CA . LEU A 1 71 ? 11.559 -9.537 14.881 1.00 91.31 71 LEU A CA 1
ATOM 578 C C . LEU A 1 71 ? 11.592 -10.005 16.342 1.00 91.31 71 LEU A C 1
ATOM 580 O O . LEU A 1 71 ? 10.788 -10.859 16.723 1.00 91.31 71 LEU A O 1
ATOM 584 N N . SER A 1 72 ? 12.511 -9.512 17.176 1.00 91.31 72 SER A N 1
ATOM 585 C CA . SER A 1 72 ? 12.500 -9.796 18.617 1.00 91.31 72 SER A CA 1
ATOM 586 C C . SER A 1 72 ? 11.330 -9.091 19.319 1.00 91.31 72 SER A C 1
ATOM 588 O O . SER A 1 72 ? 10.569 -9.758 20.023 1.00 91.31 72 SER A O 1
ATOM 590 N N . GLU A 1 73 ? 11.102 -7.805 19.021 1.00 91.56 73 GLU A N 1
ATOM 591 C CA . GLU A 1 73 ? 9.983 -7.001 19.534 1.00 91.56 73 GLU A CA 1
ATOM 592 C C . GLU A 1 73 ? 8.629 -7.611 19.143 1.00 91.56 73 GLU A C 1
ATOM 594 O O . GLU A 1 73 ? 7.766 -7.819 19.999 1.00 91.56 73 GLU A O 1
ATOM 599 N N . CYS A 1 74 ? 8.455 -7.962 17.864 1.00 89.19 74 CYS A N 1
ATOM 600 C CA . CYS A 1 74 ? 7.231 -8.568 17.341 1.00 89.19 74 CYS A CA 1
ATOM 601 C C . CYS A 1 74 ? 6.919 -9.914 18.024 1.00 89.19 74 CYS A C 1
ATOM 603 O O . CYS A 1 74 ? 5.833 -10.094 18.579 1.00 89.19 74 CYS A O 1
ATOM 605 N N . ARG A 1 75 ? 7.908 -10.819 18.114 1.00 90.19 75 ARG A N 1
ATOM 606 C CA . ARG A 1 75 ? 7.759 -12.104 18.829 1.00 90.19 75 ARG A CA 1
ATOM 607 C C . ARG A 1 75 ? 7.505 -11.930 20.328 1.00 90.19 75 ARG A C 1
ATOM 609 O O . ARG A 1 75 ? 6.920 -12.814 20.953 1.00 90.19 75 ARG A O 1
ATOM 616 N N . GLU A 1 76 ? 7.955 -10.836 20.944 1.00 93.44 76 GLU A N 1
ATOM 617 C CA . GLU A 1 76 ? 7.648 -10.549 22.346 1.00 93.44 76 GLU A CA 1
ATOM 618 C C . GLU A 1 76 ? 6.232 -9.992 22.540 1.00 93.44 76 GLU A C 1
ATOM 620 O O . GLU A 1 76 ? 5.555 -10.429 23.474 1.00 93.44 76 GLU A O 1
ATOM 625 N N . LYS A 1 77 ? 5.751 -9.107 21.652 1.00 90.31 77 LYS A N 1
ATOM 626 C CA . LYS A 1 77 ? 4.339 -8.679 21.619 1.00 90.31 77 LYS A CA 1
ATOM 627 C C . LYS A 1 77 ? 3.411 -9.893 21.473 1.00 90.31 77 LYS A C 1
ATOM 629 O O . LYS A 1 77 ? 2.514 -10.072 22.294 1.00 90.31 77 LYS A O 1
ATOM 634 N N . GLU A 1 78 ? 3.681 -10.765 20.497 1.00 91.88 78 GLU A N 1
ATOM 635 C CA . GLU A 1 78 ? 2.912 -11.993 20.249 1.00 91.88 78 GLU A CA 1
ATOM 636 C C . GLU A 1 78 ? 2.896 -12.914 21.481 1.00 91.88 78 GLU A C 1
ATOM 638 O O . GLU A 1 78 ? 1.837 -13.374 21.908 1.00 91.88 78 GLU A O 1
ATOM 643 N N . ARG A 1 79 ? 4.056 -13.132 22.119 1.00 95.19 79 ARG A N 1
ATOM 644 C CA . ARG A 1 79 ? 4.156 -13.940 23.345 1.00 95.19 79 ARG A CA 1
ATOM 645 C C . ARG A 1 79 ? 3.345 -13.347 24.500 1.00 95.19 79 ARG A C 1
ATOM 647 O O . ARG A 1 79 ? 2.674 -14.097 25.203 1.00 95.19 79 ARG A O 1
ATOM 654 N N . LYS A 1 80 ? 3.396 -12.025 24.697 1.00 95.88 80 LYS A N 1
ATOM 655 C CA . LYS A 1 80 ? 2.632 -11.328 25.747 1.00 95.88 80 LYS A CA 1
ATOM 656 C C . LYS A 1 80 ? 1.128 -11.457 25.523 1.00 95.88 80 LYS A C 1
ATOM 658 O O . LYS A 1 80 ? 0.415 -11.791 26.467 1.00 95.88 80 LYS A O 1
ATOM 663 N N . GLU A 1 81 ? 0.656 -11.256 24.293 1.00 94.56 81 GLU A N 1
ATOM 664 C CA . GLU A 1 81 ? -0.768 -11.399 23.979 1.00 94.56 81 GLU A CA 1
ATOM 665 C C . GLU A 1 81 ? -1.231 -12.853 24.108 1.00 94.56 81 GLU A C 1
ATOM 667 O O . GLU A 1 81 ? -2.254 -13.115 24.737 1.00 94.56 81 GLU A O 1
ATOM 672 N N . LYS A 1 82 ? -0.431 -13.817 23.636 1.00 96.06 82 LYS A N 1
ATOM 673 C CA . LYS A 1 82 ? -0.710 -15.244 23.822 1.00 96.06 82 LYS A CA 1
ATOM 674 C C . LYS A 1 82 ? -0.858 -15.609 25.302 1.00 96.06 82 LYS A C 1
ATOM 676 O O . LYS A 1 82 ? -1.862 -16.212 25.670 1.00 96.06 82 LYS A O 1
ATOM 681 N N . SER A 1 83 ? 0.071 -15.195 26.166 1.00 95.38 83 SER A N 1
ATOM 682 C CA . SER A 1 83 ? -0.038 -15.459 27.608 1.00 95.38 83 SER A CA 1
ATOM 683 C C . SER A 1 83 ? -1.208 -14.716 28.272 1.00 95.38 83 SER A C 1
ATOM 685 O O . SER A 1 83 ? -1.800 -15.233 29.222 1.00 95.38 83 SER A O 1
ATOM 687 N N . ARG A 1 84 ? -1.605 -13.539 27.761 1.00 97.50 84 ARG A N 1
ATOM 688 C CA . ARG A 1 84 ? -2.829 -12.838 28.192 1.00 97.50 84 ARG A CA 1
ATOM 689 C C . ARG A 1 84 ? -4.083 -13.643 27.838 1.00 97.50 84 ARG A C 1
ATOM 691 O O . ARG A 1 84 ? -4.939 -13.838 28.701 1.00 97.50 84 ARG A O 1
ATOM 698 N N . MET A 1 85 ? -4.166 -14.151 26.608 1.00 96.00 85 MET A N 1
ATOM 699 C CA . MET A 1 85 ? -5.260 -15.012 26.151 1.00 96.00 85 MET A CA 1
ATOM 700 C C . MET A 1 85 ? -5.311 -16.334 26.928 1.00 96.00 85 MET A C 1
ATOM 702 O O . MET A 1 85 ? -6.382 -16.726 27.379 1.00 96.00 85 MET A O 1
ATOM 706 N N . GLU A 1 86 ? -4.173 -16.998 27.155 1.00 96.75 86 GLU A N 1
ATOM 707 C CA . GLU A 1 86 ? -4.083 -18.239 27.944 1.00 96.75 86 GLU A CA 1
ATOM 708 C C . GLU A 1 86 ? -4.567 -18.039 29.392 1.00 96.75 86 GLU A C 1
ATOM 710 O O . GLU A 1 86 ? -5.303 -18.876 29.921 1.00 96.75 86 GLU A O 1
ATOM 715 N N . SER A 1 87 ? -4.228 -16.905 30.015 1.00 96.62 87 SER A N 1
ATOM 716 C CA . SER A 1 87 ? -4.729 -16.523 31.343 1.00 96.62 87 SER A CA 1
ATOM 717 C C . SER A 1 87 ? -6.250 -16.305 31.343 1.00 96.62 87 SER A C 1
ATOM 719 O O . SER A 1 87 ? -6.961 -16.865 32.180 1.00 96.62 87 SER A O 1
ATOM 721 N N . MET A 1 88 ? -6.777 -15.571 30.354 1.00 97.31 88 MET A N 1
ATOM 722 C CA . MET A 1 88 ? -8.218 -15.335 30.203 1.00 97.31 88 MET A CA 1
ATOM 723 C C . MET A 1 88 ? -8.998 -16.637 29.967 1.00 97.31 88 MET A C 1
ATOM 725 O O . MET A 1 88 ? -10.010 -16.870 30.625 1.00 97.31 88 MET A O 1
ATOM 729 N N . ILE A 1 89 ? -8.502 -17.518 29.093 1.00 97.31 89 ILE A N 1
ATOM 730 C CA . ILE A 1 89 ? -9.084 -18.844 28.836 1.00 97.31 89 ILE A CA 1
ATOM 731 C C . ILE A 1 89 ? -9.065 -19.692 30.111 1.00 97.31 89 ILE A C 1
ATOM 733 O O . ILE A 1 89 ? -10.060 -20.346 30.419 1.00 97.31 89 ILE A O 1
ATOM 737 N N . SER A 1 90 ? -7.978 -19.657 30.886 1.00 97.00 90 SER A N 1
ATOM 738 C CA . SER A 1 90 ? -7.877 -20.385 32.158 1.00 97.00 90 SER A CA 1
ATOM 739 C C . SER A 1 90 ? -8.900 -19.885 33.184 1.00 97.00 90 SER A C 1
ATOM 741 O O . SER A 1 90 ? -9.564 -20.695 33.832 1.00 97.00 90 SER A O 1
ATOM 743 N N . SER A 1 91 ? -9.086 -18.564 33.284 1.00 97.06 91 SER A N 1
ATOM 744 C CA . SER A 1 91 ? -10.099 -17.948 34.151 1.00 97.06 91 SER A CA 1
ATOM 745 C C . SER A 1 91 ? -11.519 -18.336 33.729 1.00 97.06 91 SER A C 1
ATOM 747 O O . SER A 1 91 ? -12.282 -18.831 34.554 1.00 97.06 91 SER A O 1
ATOM 749 N N . LEU A 1 92 ? -11.851 -18.198 32.440 1.00 96.88 92 LEU A N 1
ATOM 750 C CA . LEU A 1 92 ? -13.161 -18.571 31.893 1.00 96.88 92 LEU A CA 1
ATOM 751 C C . LEU A 1 92 ? -13.440 -20.074 32.022 1.00 96.88 92 LEU A C 1
ATOM 753 O O . LEU A 1 92 ? -14.572 -20.473 32.281 1.00 96.88 92 LEU A O 1
ATOM 757 N N . THR A 1 93 ? -12.424 -20.927 31.871 1.00 96.62 93 THR A N 1
ATOM 758 C CA . THR A 1 93 ? -12.567 -22.380 32.058 1.00 96.62 93 THR A CA 1
ATOM 759 C C . THR A 1 93 ? -12.889 -22.707 33.514 1.00 96.62 93 THR A C 1
ATOM 761 O O . THR A 1 93 ? -13.768 -23.528 33.777 1.00 96.62 93 THR A O 1
ATOM 764 N N . LYS A 1 94 ? -12.230 -22.031 34.466 1.00 97.00 94 LYS A N 1
ATOM 765 C CA . LYS A 1 94 ? -12.533 -22.178 35.892 1.00 97.00 94 LYS A CA 1
ATOM 766 C C . LYS A 1 94 ? -13.943 -21.678 36.224 1.00 97.00 94 LYS A C 1
ATOM 768 O O . LYS A 1 94 ? -14.693 -22.406 36.856 1.00 97.00 94 LYS A O 1
ATOM 773 N N . GLU A 1 95 ? -14.333 -20.498 35.751 1.00 94.94 95 GLU A N 1
ATOM 774 C CA . GLU A 1 95 ? -15.666 -19.923 35.990 1.00 94.94 95 GLU A CA 1
ATOM 775 C C . GLU A 1 95 ? -16.799 -20.801 35.427 1.00 94.94 95 GLU A C 1
ATOM 777 O O . GLU A 1 95 ? -17.815 -21.018 36.091 1.00 94.94 95 GLU A O 1
ATOM 782 N N . ASN A 1 96 ? -16.604 -21.385 34.239 1.00 95.56 96 ASN A N 1
ATOM 783 C CA . ASN A 1 96 ? -17.524 -22.378 33.680 1.00 95.56 96 ASN A CA 1
ATOM 784 C C . ASN A 1 96 ? -17.596 -23.649 34.542 1.00 95.56 96 ASN A C 1
ATOM 786 O O . ASN A 1 96 ? -18.682 -24.195 34.732 1.00 95.56 96 ASN A O 1
ATOM 790 N N . GLN A 1 97 ? -16.468 -24.117 35.087 1.00 97.06 97 GLN A N 1
ATOM 791 C CA . GLN A 1 97 ? -16.444 -25.271 35.988 1.00 97.06 97 GLN A CA 1
ATOM 792 C C . GLN A 1 97 ? -17.124 -24.965 37.334 1.00 97.06 97 GLN A C 1
ATOM 794 O O . GLN A 1 97 ? -17.897 -25.790 37.817 1.00 97.06 97 GLN A O 1
ATOM 799 N N . ASP A 1 98 ? -16.906 -23.780 37.905 1.00 96.25 98 ASP A N 1
ATOM 800 C CA . ASP A 1 98 ? -17.545 -23.331 39.147 1.00 96.25 98 ASP A CA 1
ATOM 801 C C . ASP A 1 98 ? -19.068 -23.174 38.943 1.00 96.25 98 ASP A C 1
ATOM 803 O O . ASP A 1 98 ? -19.864 -23.660 39.747 1.00 96.25 98 ASP A O 1
ATOM 807 N N . THR A 1 99 ? -19.495 -22.605 37.808 1.00 95.69 99 THR A N 1
ATOM 808 C CA . THR A 1 99 ? -20.915 -22.487 37.419 1.00 95.69 99 THR A CA 1
ATOM 809 C C . THR A 1 99 ? -21.559 -23.854 37.204 1.00 95.69 99 THR A C 1
ATOM 811 O O . THR A 1 99 ? -22.687 -24.089 37.642 1.00 95.69 99 THR A O 1
ATOM 814 N N . ARG A 1 100 ? -20.839 -24.793 36.583 1.00 96.06 100 ARG A N 1
ATOM 815 C CA . ARG A 1 100 ? -21.287 -26.179 36.438 1.00 96.06 100 ARG A CA 1
ATOM 816 C C . ARG A 1 100 ? -21.485 -26.855 37.797 1.00 96.06 100 ARG A C 1
ATOM 818 O O . ARG A 1 100 ? -22.520 -27.483 37.993 1.00 96.06 100 ARG A O 1
ATOM 825 N N . ILE A 1 101 ? -20.549 -26.699 38.736 1.00 95.31 101 ILE A N 1
ATOM 826 C CA . ILE A 1 101 ? -20.677 -27.252 40.095 1.00 95.31 101 ILE A CA 1
ATOM 827 C C . ILE A 1 101 ? -21.882 -26.629 40.817 1.00 95.31 101 ILE A C 1
ATOM 829 O O . ILE A 1 101 ? -22.663 -27.354 41.430 1.00 95.31 101 ILE A O 1
ATOM 833 N N . MET A 1 102 ? -22.094 -25.312 40.703 1.00 93.56 102 MET A N 1
ATOM 834 C CA . MET A 1 102 ? -23.279 -24.653 41.271 1.00 93.56 102 MET A CA 1
ATOM 835 C C . MET A 1 102 ? -24.590 -25.192 40.679 1.00 93.56 102 MET A C 1
ATOM 837 O O . MET A 1 102 ? -25.544 -25.406 41.423 1.00 93.56 102 MET A O 1
ATOM 841 N N . LEU A 1 103 ? -24.640 -25.458 39.369 1.00 93.75 103 LEU A N 1
ATOM 842 C CA . LEU A 1 103 ? -25.800 -26.079 38.720 1.00 93.75 103 LEU A CA 1
ATOM 843 C C . LEU A 1 103 ? -26.019 -27.525 39.185 1.00 93.75 103 LEU A C 1
ATOM 845 O O . LEU A 1 103 ? -27.153 -27.895 39.473 1.00 93.75 103 LEU A O 1
ATOM 849 N N . GLU A 1 104 ? -24.959 -28.329 39.305 1.00 94.94 104 GLU A N 1
ATOM 850 C CA . GLU A 1 104 ? -25.034 -29.704 39.822 1.00 94.94 104 GLU A CA 1
ATOM 851 C C . GLU A 1 104 ? -25.557 -29.726 41.277 1.00 94.94 104 GLU A C 1
ATOM 853 O O . GLU A 1 104 ? -26.442 -30.521 41.598 1.00 94.94 104 GLU A O 1
ATOM 858 N N . VAL A 1 105 ? -25.117 -28.790 42.131 1.00 92.25 105 VAL A N 1
ATOM 859 C CA . VAL A 1 105 ? -25.649 -28.609 43.498 1.00 92.25 105 VAL A CA 1
ATOM 860 C C . VAL A 1 105 ? -27.109 -28.144 43.485 1.00 92.25 105 VAL A C 1
ATOM 862 O O . VAL A 1 105 ? -27.934 -28.721 44.188 1.00 92.25 105 VAL A O 1
ATOM 865 N N . ALA A 1 106 ? -27.465 -27.145 42.672 1.00 89.06 106 ALA A N 1
ATOM 866 C CA . ALA A 1 106 ? -28.837 -26.641 42.588 1.00 89.06 106 ALA A CA 1
ATOM 867 C C . ALA A 1 106 ? -29.827 -27.709 42.084 1.00 89.06 106 ALA A C 1
ATOM 869 O O . ALA A 1 106 ? -30.958 -27.784 42.569 1.00 89.06 106 ALA A O 1
ATOM 870 N N . ILE A 1 107 ? -29.400 -28.569 41.153 1.00 90.75 107 ILE A N 1
ATOM 871 C CA . ILE A 1 107 ? -30.173 -29.732 40.699 1.00 90.75 107 ILE A CA 1
ATOM 872 C C . ILE A 1 107 ? -30.335 -30.740 41.842 1.00 90.75 107 ILE A C 1
ATOM 874 O O . ILE A 1 107 ? -31.459 -31.158 42.107 1.00 90.75 107 ILE A O 1
ATOM 878 N N . ALA A 1 108 ? -29.266 -31.076 42.570 1.00 90.44 108 ALA A N 1
ATOM 879 C CA . ALA A 1 108 ? -29.345 -32.000 43.704 1.00 90.44 108 ALA A CA 1
ATOM 880 C C . ALA A 1 108 ? -30.252 -31.478 44.839 1.00 90.44 108 ALA A C 1
ATOM 882 O O . ALA A 1 108 ? -31.032 -32.243 45.407 1.00 90.44 108 ALA A O 1
ATOM 883 N N . GLU A 1 109 ? -30.215 -30.176 45.145 1.00 84.69 109 GLU A N 1
ATOM 884 C CA . GLU A 1 109 ? -31.119 -29.553 46.123 1.00 84.69 109 GLU A CA 1
ATOM 885 C C . GLU A 1 109 ? -32.578 -29.550 45.642 1.00 84.69 109 GLU A C 1
ATOM 887 O O . GLU A 1 109 ? -33.483 -29.871 46.418 1.00 84.69 109 GLU A O 1
ATOM 892 N N . LYS A 1 110 ? -32.815 -29.273 44.352 1.00 86.50 110 LYS A N 1
ATOM 893 C CA . LYS A 1 110 ? -34.140 -29.387 43.725 1.00 86.50 110 LYS A CA 1
ATOM 894 C C . LYS A 1 110 ? -34.675 -30.821 43.801 1.00 86.50 110 LYS A C 1
ATOM 896 O O . LYS A 1 110 ? -35.830 -31.017 44.169 1.00 86.50 110 LYS A O 1
ATOM 901 N N . GLU A 1 111 ? -33.860 -31.820 43.468 1.00 87.88 111 GLU A N 1
ATOM 902 C CA . GLU A 1 111 ? -34.241 -33.235 43.529 1.00 87.88 111 GLU A CA 1
ATOM 903 C C . GLU A 1 111 ? -34.501 -33.695 44.968 1.00 87.88 111 GLU A C 1
ATOM 905 O O . GLU A 1 111 ? -35.473 -34.408 45.217 1.00 87.88 111 GLU A O 1
ATOM 910 N N . ALA A 1 112 ? -33.698 -33.253 45.939 1.00 85.00 112 ALA A N 1
ATOM 911 C CA . ALA A 1 112 ? -33.944 -33.518 47.356 1.00 85.00 112 ALA A CA 1
ATOM 912 C C . ALA A 1 112 ? -35.288 -32.926 47.820 1.00 85.00 112 ALA A C 1
ATOM 914 O O . ALA A 1 112 ? -36.069 -33.614 48.486 1.00 85.00 112 ALA A O 1
ATOM 915 N N . ALA A 1 113 ? -35.604 -31.693 47.406 1.00 78.94 113 ALA A N 1
ATOM 916 C CA . ALA A 1 113 ? -36.904 -31.083 47.659 1.00 78.94 113 ALA A CA 1
ATOM 917 C C . ALA A 1 113 ? -38.035 -31.885 46.986 1.00 78.94 113 ALA A C 1
ATOM 919 O O . ALA A 1 113 ? -38.952 -32.329 47.678 1.00 78.94 113 ALA A O 1
ATOM 920 N N . GLU A 1 114 ? -37.961 -32.165 45.680 1.00 79.75 114 GLU A N 1
ATOM 921 C CA . GLU A 1 114 ? -38.970 -32.957 44.953 1.00 79.75 114 GLU A CA 1
ATOM 922 C C . GLU A 1 114 ? -39.178 -34.365 45.542 1.00 79.75 114 GLU A C 1
ATOM 924 O O . GLU A 1 114 ? -40.308 -34.859 45.581 1.00 79.75 114 GLU A O 1
ATOM 929 N N . ASN A 1 115 ? -38.127 -35.007 46.053 1.00 81.69 115 ASN A N 1
ATOM 930 C CA . ASN A 1 115 ? -38.230 -36.300 46.728 1.00 81.69 115 ASN A CA 1
ATOM 931 C C . ASN A 1 115 ? -38.919 -36.187 48.096 1.00 81.69 115 ASN A C 1
ATOM 933 O O . ASN A 1 115 ? -39.779 -37.014 48.404 1.00 81.69 115 ASN A O 1
ATOM 937 N N . SER A 1 116 ? -38.637 -35.137 48.877 1.00 76.00 116 SER A N 1
ATOM 938 C CA . SER A 1 116 ? -39.384 -34.860 50.115 1.00 76.00 116 SER A CA 1
ATOM 939 C C . SER A 1 116 ? -40.877 -34.610 49.835 1.00 76.00 116 SER A C 1
ATOM 941 O O . SER A 1 116 ? -41.741 -35.170 50.509 1.00 76.00 116 SER A O 1
ATOM 943 N N . PHE A 1 117 ? -41.193 -33.900 48.746 1.00 69.69 117 PHE A N 1
ATOM 944 C CA . PHE A 1 117 ? -42.555 -33.709 48.244 1.00 69.69 117 PHE A CA 1
ATOM 945 C C . PHE A 1 117 ? -43.251 -35.011 47.829 1.00 69.69 117 PHE A C 1
ATOM 947 O O . PHE A 1 117 ? -44.459 -35.144 48.030 1.00 69.69 117 PHE A O 1
ATOM 954 N N . ARG A 1 118 ? -42.521 -35.967 47.239 1.00 72.50 118 ARG A N 1
ATOM 955 C CA . ARG A 1 118 ? -43.064 -37.278 46.840 1.00 72.50 118 ARG A CA 1
ATOM 956 C C . ARG A 1 118 ? -43.343 -38.202 48.028 1.00 72.50 118 ARG A C 1
ATOM 958 O O . ARG A 1 118 ? -44.210 -39.064 47.900 1.00 72.50 118 ARG A O 1
ATOM 965 N N . ALA A 1 119 ? -42.642 -38.029 49.150 1.00 68.81 119 ALA A N 1
ATOM 966 C CA . ALA A 1 119 ? -42.848 -38.817 50.367 1.00 68.81 119 ALA A CA 1
ATOM 967 C C . ALA A 1 119 ? -44.149 -38.448 51.114 1.00 68.81 119 ALA A C 1
ATOM 969 O O . ALA A 1 119 ? -44.778 -39.309 51.722 1.00 68.81 119 ALA A O 1
ATOM 970 N N . LEU A 1 120 ? -44.590 -37.190 51.021 1.00 65.44 120 LEU A N 1
ATOM 971 C CA . LEU A 1 120 ? -45.761 -36.623 51.714 1.00 65.44 120 LEU A CA 1
ATOM 972 C C . LEU A 1 120 ? -47.087 -36.900 50.979 1.00 65.44 120 LEU A C 1
ATOM 974 O O . LEU A 1 120 ? -47.872 -35.988 50.711 1.00 65.44 120 LEU A O 1
ATOM 978 N N . LYS A 1 121 ? -47.298 -38.146 50.544 1.00 56.22 121 LYS A N 1
ATOM 979 C CA . LYS A 1 121 ? -48.275 -38.446 49.486 1.00 56.22 121 LYS A CA 1
ATOM 980 C C . LYS A 1 121 ? -49.748 -38.453 49.928 1.00 56.22 121 LYS A C 1
ATOM 982 O O . LYS A 1 121 ? -50.592 -38.185 49.078 1.00 56.22 121 LYS A O 1
ATOM 987 N N . ASP A 1 122 ? -50.037 -38.706 51.209 1.00 55.91 122 ASP A N 1
ATOM 988 C CA . ASP A 1 122 ? -51.395 -39.036 51.690 1.00 55.91 122 ASP A CA 1
ATOM 989 C C . ASP A 1 122 ? -51.980 -38.120 52.794 1.00 55.91 122 ASP A C 1
ATOM 991 O O . ASP A 1 122 ? -53.124 -38.337 53.186 1.00 55.91 122 ASP A O 1
ATOM 995 N N . ASP A 1 123 ? -51.276 -37.081 53.271 1.00 59.44 123 ASP A N 1
ATOM 996 C CA . ASP A 1 123 ? -51.844 -36.114 54.234 1.00 59.44 123 ASP A CA 1
ATOM 997 C C . ASP A 1 123 ? -51.686 -34.649 53.788 1.00 59.44 123 ASP A C 1
ATOM 999 O O . ASP A 1 123 ? -50.600 -34.184 53.428 1.00 59.44 123 ASP A O 1
ATOM 1003 N N . GLY A 1 124 ? -52.802 -33.915 53.795 1.00 65.75 124 GLY A N 1
ATOM 1004 C CA . GLY A 1 124 ? -52.908 -32.566 53.243 1.00 65.75 124 GLY A CA 1
ATOM 1005 C C . GLY A 1 124 ? -52.202 -31.504 54.082 1.00 65.75 124 GLY A C 1
ATOM 1006 O O . GLY A 1 124 ? -51.574 -30.604 53.516 1.00 65.75 124 GLY A O 1
ATOM 1007 N N . ASP A 1 125 ? -52.255 -31.630 55.409 1.00 67.44 125 ASP A N 1
ATOM 1008 C CA . ASP A 1 125 ? -51.702 -30.630 56.324 1.00 67.44 125 ASP A CA 1
ATOM 1009 C C . ASP A 1 125 ? -50.205 -30.850 56.577 1.00 67.44 125 ASP A C 1
ATOM 1011 O O . ASP A 1 125 ? -49.440 -29.881 56.514 1.00 67.44 125 ASP A O 1
ATOM 1015 N N . GLN A 1 126 ? -49.733 -32.102 56.699 1.00 66.69 126 GLN A N 1
ATOM 1016 C CA . GLN A 1 126 ? -48.291 -32.398 56.651 1.00 66.69 126 GLN A CA 1
ATOM 1017 C C . GLN A 1 126 ? -47.637 -31.866 55.370 1.00 66.69 126 GLN A C 1
ATOM 1019 O O . GLN A 1 126 ? -46.569 -31.249 55.423 1.00 66.69 126 GLN A O 1
ATOM 1024 N N . ARG A 1 127 ? -48.289 -32.038 54.213 1.00 68.56 127 ARG A N 1
ATOM 1025 C CA . ARG A 1 127 ? -47.787 -31.516 52.935 1.00 68.56 127 ARG A CA 1
ATOM 1026 C C . ARG A 1 127 ? -47.688 -29.988 52.936 1.00 68.56 127 ARG A C 1
ATOM 1028 O O . ARG A 1 127 ? -46.724 -29.443 52.402 1.00 68.56 127 ARG A O 1
ATOM 1035 N N . ARG A 1 128 ? -48.649 -29.294 53.554 1.00 69.69 128 ARG A N 1
ATOM 1036 C CA . ARG A 1 128 ? -48.676 -27.825 53.670 1.00 69.69 128 ARG A CA 1
ATOM 1037 C C . ARG A 1 128 ? -47.599 -27.292 54.617 1.00 69.69 128 ARG A C 1
ATOM 1039 O O . ARG A 1 128 ? -46.923 -26.324 54.277 1.00 69.69 128 ARG A O 1
ATOM 1046 N N . SER A 1 129 ? -47.397 -27.954 55.756 1.00 69.69 129 SER A N 1
ATOM 1047 C CA . SER A 1 129 ? -46.335 -27.630 56.717 1.00 69.69 129 SER A CA 1
ATOM 1048 C C . SER A 1 129 ? -44.937 -27.823 56.110 1.00 69.69 129 SER A C 1
ATOM 1050 O O . SER A 1 129 ? -44.085 -26.941 56.213 1.00 69.69 129 SER A O 1
ATOM 1052 N N . ALA A 1 130 ? -44.721 -28.917 55.373 1.00 69.44 130 ALA A N 1
ATOM 1053 C CA . ALA A 1 130 ? -43.456 -29.169 54.688 1.00 69.44 130 ALA A CA 1
ATOM 1054 C C . ALA A 1 130 ? -43.158 -28.158 53.566 1.00 69.44 130 ALA A C 1
ATOM 1056 O O . ALA A 1 130 ? -42.015 -27.727 53.435 1.00 69.44 130 ALA A O 1
ATOM 1057 N N . ILE A 1 131 ? -44.170 -27.727 52.793 1.00 72.94 131 ILE A N 1
ATOM 1058 C CA . ILE A 1 131 ? -44.023 -26.624 51.820 1.00 72.94 131 ILE A CA 1
ATOM 1059 C C . ILE A 1 131 ? -43.468 -25.377 52.510 1.00 72.94 131 ILE A C 1
ATOM 1061 O O . ILE A 1 131 ? -42.519 -24.774 52.009 1.00 72.94 131 ILE A O 1
ATOM 1065 N N . LEU A 1 132 ? -44.047 -25.010 53.656 1.00 73.69 132 LEU A N 1
ATOM 1066 C CA . LEU A 1 132 ? -43.646 -23.826 54.411 1.00 73.69 132 LEU A CA 1
ATOM 1067 C C . LEU A 1 132 ? -42.222 -23.962 54.962 1.00 73.69 132 LEU A C 1
ATOM 1069 O O . LEU A 1 132 ? -41.434 -23.049 54.754 1.00 73.69 132 LEU A O 1
ATOM 1073 N N . GLN A 1 133 ? -41.839 -25.106 55.540 1.00 75.56 133 GLN A N 1
ATOM 1074 C CA . GLN A 1 133 ? -40.460 -25.325 56.009 1.00 75.56 133 GLN A CA 1
ATOM 1075 C C . GLN A 1 133 ? -39.418 -25.333 54.878 1.00 75.56 133 GLN A C 1
ATOM 1077 O O . GLN A 1 133 ? -38.290 -24.879 55.073 1.00 75.56 133 GLN A O 1
ATOM 1082 N N . ILE A 1 134 ? -39.756 -25.857 53.695 1.00 74.38 134 ILE A N 1
ATOM 1083 C CA . ILE A 1 134 ? -38.856 -25.839 52.530 1.00 74.38 134 ILE A CA 1
ATOM 1084 C C . ILE A 1 134 ? -38.709 -24.406 52.006 1.00 74.38 134 ILE A C 1
ATOM 1086 O O . ILE A 1 134 ? -37.590 -23.973 51.726 1.00 74.38 134 ILE A O 1
ATOM 1090 N N . ALA A 1 135 ? -39.812 -23.654 51.925 1.00 74.88 135 ALA A N 1
ATOM 1091 C CA . ALA A 1 135 ? -39.792 -22.243 51.556 1.00 74.88 135 ALA A CA 1
ATOM 1092 C C . ALA A 1 135 ? -38.986 -21.408 52.566 1.00 74.88 135 ALA A C 1
ATOM 1094 O O . ALA A 1 135 ? -38.120 -20.645 52.155 1.00 74.88 135 ALA A O 1
ATOM 1095 N N . GLU A 1 136 ? -39.200 -21.609 53.867 1.00 75.62 136 GLU A N 1
ATOM 1096 C CA . GLU A 1 136 ? -38.483 -20.942 54.958 1.00 75.62 136 GLU A CA 1
ATOM 1097 C C . GLU A 1 136 ? -36.976 -21.225 54.910 1.00 75.62 136 GLU A C 1
ATOM 1099 O O . GLU A 1 136 ? -36.179 -20.289 54.925 1.00 75.62 136 GLU A O 1
ATOM 1104 N N . LYS A 1 137 ? -36.560 -22.492 54.770 1.00 74.75 137 LYS A N 1
ATOM 1105 C CA . LYS A 1 137 ? -35.135 -22.853 54.640 1.00 74.75 137 LYS A CA 1
ATOM 1106 C C . LYS A 1 137 ? -34.499 -22.293 53.371 1.00 74.75 137 LYS A C 1
ATOM 1108 O O . LYS A 1 137 ? -33.339 -21.885 53.407 1.00 74.75 137 LYS A O 1
ATOM 1113 N N . GLY A 1 138 ? -35.241 -22.252 52.262 1.00 70.00 138 GLY A N 1
ATOM 1114 C CA . GLY A 1 138 ? -34.806 -21.581 51.038 1.00 70.00 138 GLY A CA 1
ATOM 1115 C C . GLY A 1 138 ? -34.590 -20.084 51.268 1.00 70.00 138 GLY A C 1
ATOM 1116 O O . GLY A 1 138 ? -33.530 -19.558 50.937 1.00 70.00 138 GLY A O 1
ATOM 1117 N N . LEU A 1 139 ? -35.557 -19.427 51.913 1.00 70.88 139 LEU A N 1
ATOM 1118 C CA . LEU A 1 139 ? -35.546 -18.000 52.230 1.00 70.88 139 LEU A CA 1
ATOM 1119 C C . LEU A 1 139 ? -34.415 -17.631 53.208 1.00 70.88 139 LEU A C 1
ATOM 1121 O O . LEU A 1 139 ? -33.713 -16.646 52.990 1.00 70.88 139 LEU A O 1
ATOM 1125 N N . GLN A 1 140 ? -34.165 -18.459 54.229 1.00 73.31 140 GLN A N 1
ATOM 1126 C CA . GLN A 1 140 ? -33.017 -18.339 55.136 1.00 73.31 140 GLN A CA 1
ATOM 1127 C C . GLN A 1 140 ? -31.681 -18.458 54.386 1.00 73.31 140 GLN A C 1
ATOM 1129 O O . GLN A 1 140 ? -30.794 -17.632 54.597 1.00 73.31 140 GLN A O 1
ATOM 1134 N N . LYS A 1 141 ? -31.537 -19.429 53.469 1.00 70.50 141 LYS A N 1
ATOM 1135 C CA . LYS A 1 141 ? -30.312 -19.616 52.666 1.00 70.50 141 LYS A CA 1
ATOM 1136 C C . LYS A 1 141 ? -29.961 -18.414 51.785 1.00 70.50 141 LYS A C 1
ATOM 1138 O O . LYS A 1 141 ? -28.780 -18.182 51.547 1.00 70.50 141 LYS A O 1
ATOM 1143 N N . VAL A 1 142 ? -30.958 -17.661 51.314 1.00 64.56 142 VAL A N 1
ATOM 1144 C CA . VAL A 1 142 ? -30.756 -16.422 50.535 1.00 64.56 142 VAL A CA 1
ATOM 1145 C C . VAL A 1 142 ? -30.780 -15.145 51.390 1.00 64.56 142 VAL A C 1
ATOM 1147 O O . VAL A 1 142 ? -30.782 -14.049 50.840 1.00 64.56 142 VAL A O 1
ATOM 1150 N N . GLY A 1 143 ? -30.776 -15.262 52.724 1.00 58.81 143 GLY A N 1
ATOM 1151 C CA . GLY A 1 143 ? -30.672 -14.126 53.651 1.00 58.81 143 GLY A CA 1
ATOM 1152 C C . GLY A 1 143 ? -31.978 -13.375 53.945 1.00 58.81 143 GLY A C 1
ATOM 1153 O O . GLY A 1 143 ? -31.931 -12.307 54.544 1.00 58.81 143 GLY A O 1
ATOM 1154 N N . PHE A 1 144 ? -33.137 -13.920 53.562 1.00 57.09 144 PHE A N 1
ATOM 1155 C CA . PHE A 1 144 ? -34.462 -13.291 53.693 1.00 57.09 144 PHE A CA 1
ATOM 1156 C C . PHE A 1 144 ? -35.348 -13.901 54.808 1.00 57.09 144 PHE A C 1
ATOM 1158 O O . PHE A 1 144 ? -36.549 -13.639 54.860 1.00 57.09 144 PHE A O 1
ATOM 1165 N N . GLY A 1 145 ? -34.800 -14.735 55.699 1.00 49.75 145 GLY A N 1
ATOM 1166 C CA . GLY A 1 145 ? -35.563 -15.343 56.801 1.00 49.75 145 GLY A CA 1
ATOM 1167 C C . GLY A 1 145 ? -35.935 -14.329 57.890 1.00 49.75 145 GLY A C 1
ATOM 1168 O O . GLY A 1 145 ? -35.046 -13.827 58.575 1.00 49.75 145 GLY A O 1
ATOM 1169 N N . PHE A 1 146 ? -37.232 -14.047 58.070 1.00 49.06 146 PHE A N 1
ATOM 1170 C CA . PHE A 1 146 ? -37.724 -13.010 58.985 1.00 49.06 146 PHE A CA 1
ATOM 1171 C C . PHE A 1 146 ? -38.535 -13.570 60.169 1.00 49.06 146 PHE A C 1
ATOM 1173 O O . PHE A 1 146 ? -39.471 -14.345 59.995 1.00 49.06 146 PHE A O 1
ATOM 1180 N N . ILE A 1 147 ? -38.146 -13.113 61.360 1.00 52.03 147 ILE A N 1
ATOM 1181 C CA . ILE A 1 147 ? -38.871 -12.974 62.638 1.00 52.03 147 ILE A CA 1
ATOM 1182 C C . ILE A 1 147 ? -40.367 -13.381 62.608 1.00 52.03 147 ILE A C 1
ATOM 1184 O O . ILE A 1 147 ? -41.207 -12.618 62.136 1.00 52.03 147 ILE A O 1
ATOM 1188 N N . MET A 1 148 ? -40.708 -14.530 63.210 1.00 45.09 148 MET A N 1
ATOM 1189 C CA . MET A 1 148 ? -42.098 -15.016 63.378 1.00 45.09 148 MET A CA 1
ATOM 1190 C C . MET A 1 148 ? -42.344 -15.685 64.756 1.00 45.09 148 MET A C 1
ATOM 1192 O O . MET A 1 148 ? -43.275 -16.463 64.921 1.00 45.09 148 MET A O 1
ATOM 1196 N N . GLU A 1 149 ? -41.522 -15.392 65.773 1.00 40.59 149 GLU A N 1
ATOM 1197 C CA . GLU A 1 149 ? -41.578 -16.054 67.100 1.00 40.59 149 GLU A CA 1
ATOM 1198 C C . GLU A 1 149 ? -42.263 -15.206 68.201 1.00 40.59 149 GLU A C 1
ATOM 1200 O O . GLU A 1 149 ? -42.304 -15.593 69.362 1.00 40.59 149 GLU A O 1
ATOM 1205 N N . VAL A 1 150 ? -42.818 -14.034 67.862 1.00 39.97 150 VAL A N 1
ATOM 1206 C CA . VAL A 1 150 ? -43.331 -13.056 68.854 1.00 39.97 150 VAL A CA 1
ATOM 1207 C C . VAL A 1 150 ? -44.867 -12.929 68.864 1.00 39.97 150 VAL A C 1
ATOM 1209 O O . VAL A 1 150 ? -45.427 -12.325 69.774 1.00 39.97 150 VAL A O 1
ATOM 1212 N N . ILE A 1 151 ? -45.585 -13.508 67.889 1.00 38.06 151 ILE A N 1
ATOM 1213 C CA . ILE A 1 151 ? -47.038 -13.291 67.720 1.00 38.06 151 ILE A CA 1
ATOM 1214 C C . ILE A 1 151 ? -47.809 -14.616 67.601 1.00 38.06 151 ILE A C 1
ATOM 1216 O O . ILE A 1 151 ? -48.351 -14.962 66.553 1.00 38.06 151 ILE A O 1
ATOM 1220 N N . SER A 1 152 ? -47.884 -15.361 68.701 1.00 39.62 152 SER A N 1
ATOM 1221 C CA . SER A 1 152 ? -48.911 -16.389 68.937 1.00 39.62 152 SER A CA 1
ATOM 1222 C C . SER A 1 152 ? -49.091 -16.553 70.441 1.00 39.62 152 SER A C 1
ATOM 1224 O O . SER A 1 152 ? -48.339 -17.268 71.094 1.00 39.62 152 SER A O 1
ATOM 1226 N N . GLY A 1 153 ? -50.042 -15.805 71.002 1.00 36.88 153 GLY A N 1
ATOM 1227 C CA . GLY A 1 153 ? -50.379 -15.885 72.418 1.00 36.88 153 GLY A CA 1
ATOM 1228 C C . GLY A 1 153 ? -51.491 -16.897 72.659 1.00 36.88 153 GLY A C 1
ATOM 1229 O O . GLY A 1 153 ? -52.561 -16.770 72.064 1.00 36.88 153 GLY A O 1
ATOM 1230 N N . ASP A 1 154 ? -51.263 -17.832 73.579 1.00 30.08 154 ASP A N 1
ATOM 1231 C CA . ASP A 1 154 ? -52.335 -18.610 74.193 1.00 30.08 154 ASP A CA 1
ATOM 1232 C C . ASP A 1 154 ? -52.881 -17.859 75.411 1.00 30.08 154 ASP A C 1
ATOM 1234 O O . ASP A 1 154 ? -52.184 -17.612 76.396 1.00 30.08 154 ASP A O 1
ATOM 1238 N N . SER A 1 155 ? -54.158 -17.495 75.330 1.00 37.56 155 SER A N 1
ATOM 1239 C CA . SER A 1 155 ? -54.958 -17.039 76.464 1.00 37.56 155 SER A CA 1
ATOM 1240 C C . SER A 1 155 ? -55.908 -18.166 76.847 1.00 37.56 155 SER A C 1
ATOM 1242 O O . SER A 1 155 ? -57.058 -18.183 76.398 1.00 37.56 155 SER A O 1
ATOM 1244 N N . GLU A 1 156 ? -55.453 -19.095 77.688 1.00 34.09 156 GLU A N 1
ATOM 1245 C CA . GLU A 1 156 ? -56.384 -20.011 78.342 1.00 34.09 156 GLU A CA 1
ATOM 1246 C C . GLU A 1 156 ? -57.255 -19.275 79.366 1.00 34.09 156 GLU A C 1
ATOM 1248 O O . GLU A 1 156 ? -56.887 -18.266 79.973 1.00 34.09 156 GLU A O 1
ATOM 1253 N N . ARG A 1 157 ? -58.479 -19.777 79.471 1.00 39.81 157 ARG A N 1
ATOM 1254 C CA . ARG A 1 157 ? -59.623 -19.193 80.157 1.00 39.81 157 ARG A CA 1
ATOM 1255 C C . ARG A 1 157 ? -60.075 -20.212 81.184 1.00 39.81 157 ARG A C 1
ATOM 1257 O O . ARG A 1 157 ? -60.281 -21.357 80.802 1.00 39.81 157 ARG A O 1
ATOM 1264 N N . ASP A 1 158 ? -60.356 -19.769 82.404 1.00 27.70 158 ASP A N 1
ATOM 1265 C CA . ASP A 1 158 ? -61.189 -20.546 83.316 1.00 27.70 158 ASP A CA 1
ATOM 1266 C C . ASP A 1 158 ? -62.304 -19.689 83.923 1.00 27.70 158 ASP A C 1
ATOM 1268 O O . ASP A 1 158 ? -62.100 -18.574 84.408 1.00 27.70 158 ASP A O 1
ATOM 1272 N N . GLU A 1 159 ? -63.506 -20.251 83.859 1.00 33.16 159 GLU A N 1
ATOM 1273 C CA . GLU A 1 159 ? -64.701 -19.841 84.599 1.00 33.16 159 GLU A CA 1
ATOM 1274 C C . GLU A 1 159 ? -64.783 -20.809 85.817 1.00 33.16 159 GLU A C 1
ATOM 1276 O O . GLU A 1 159 ? -63.995 -21.742 85.927 1.00 33.16 159 GLU A O 1
ATOM 1281 N N . ILE A 1 160 ? -65.602 -20.705 86.862 1.00 35.72 160 ILE A N 1
ATOM 1282 C CA . ILE A 1 160 ? -66.972 -20.227 87.092 1.00 35.72 160 ILE A CA 1
ATOM 1283 C C . ILE A 1 160 ? -66.980 -19.738 88.588 1.00 35.72 160 ILE A C 1
ATOM 1285 O O . ILE A 1 160 ? -65.973 -19.875 89.275 1.00 35.72 160 ILE A O 1
ATOM 1289 N N . SER A 1 161 ? -67.990 -19.156 89.248 1.00 33.12 161 SER A N 1
ATOM 1290 C CA . SER A 1 161 ? -69.398 -19.546 89.377 1.00 33.12 161 SER A CA 1
ATOM 1291 C C . SER A 1 161 ? -70.189 -18.549 90.249 1.00 33.12 161 SER A C 1
ATOM 1293 O O . SER A 1 161 ? -69.631 -17.768 91.014 1.00 33.12 161 SER A O 1
ATOM 1295 N N . SER A 1 162 ? -71.513 -18.630 90.150 1.00 39.28 162 SER A N 1
ATOM 1296 C CA . SER A 1 162 ? -72.551 -17.845 90.833 1.00 39.28 162 SER A CA 1
ATOM 1297 C C . SER A 1 162 ? -72.541 -17.869 92.373 1.00 39.28 162 SER A C 1
ATOM 1299 O O . SER A 1 162 ? -72.368 -18.937 92.956 1.00 39.28 162 SER A O 1
ATOM 1301 N N . CYS A 1 163 ? -72.954 -16.763 93.018 1.00 28.47 163 CYS A N 1
ATOM 1302 C CA . CYS A 1 163 ? -74.277 -16.653 93.680 1.00 28.47 163 CYS A CA 1
ATOM 1303 C C . CYS A 1 163 ? -74.469 -15.340 94.474 1.00 28.47 163 CYS A C 1
ATOM 1305 O O . CYS A 1 163 ? -73.598 -14.901 95.214 1.00 28.47 163 CYS A O 1
ATOM 1307 N N . SER A 1 164 ? -75.676 -14.777 94.401 1.00 38.53 164 SER A N 1
ATOM 1308 C CA . SER A 1 164 ? -76.258 -13.873 95.415 1.00 38.53 164 SER A CA 1
ATOM 1309 C C . SER A 1 164 ? -77.295 -14.675 96.244 1.00 38.53 164 SER A C 1
ATOM 1311 O O . SER A 1 164 ? -77.668 -15.754 95.776 1.00 38.53 164 SER A O 1
ATOM 1313 N N . PRO A 1 165 ? -77.839 -14.202 97.394 1.00 59.00 165 PRO A N 1
ATOM 1314 C CA . PRO A 1 165 ? -77.747 -12.843 97.944 1.00 59.00 165 PRO A CA 1
ATOM 1315 C C . PRO A 1 165 ? -77.539 -12.724 99.480 1.00 59.00 165 PRO A C 1
ATOM 1317 O O . PRO A 1 165 ? -77.609 -13.691 100.233 1.00 59.00 165 PRO A O 1
ATOM 1320 N N . SER A 1 166 ? -77.499 -11.460 99.923 1.00 35.09 166 SER A N 1
ATOM 1321 C CA . SER A 1 166 ? -78.043 -10.920 101.189 1.00 35.09 166 SER A CA 1
ATOM 1322 C C . SER A 1 166 ? -77.106 -10.586 102.367 1.00 35.09 166 SER A C 1
ATOM 1324 O O . SER A 1 166 ? -76.321 -11.392 102.844 1.00 35.09 166 SER A O 1
ATOM 1326 N N . ALA A 1 167 ? -77.362 -9.375 102.881 1.00 43.12 167 ALA A N 1
ATOM 1327 C CA . ALA A 1 167 ? -77.244 -8.917 104.267 1.00 43.12 167 ALA A CA 1
ATOM 1328 C C . ALA A 1 167 ? -75.852 -8.738 104.926 1.00 43.12 167 ALA A C 1
ATOM 1330 O O . ALA A 1 167 ? -75.301 -9.634 105.552 1.00 43.12 167 ALA A O 1
ATOM 1331 N N . ALA A 1 168 ? -75.468 -7.455 104.996 1.00 44.78 168 ALA A N 1
ATOM 1332 C CA . ALA A 1 168 ? -74.833 -6.797 106.146 1.00 44.78 168 ALA A CA 1
ATOM 1333 C C . ALA A 1 168 ? -73.355 -7.100 106.490 1.00 44.78 168 ALA A C 1
ATOM 1335 O O . ALA A 1 168 ? -73.069 -7.764 107.483 1.00 44.78 168 ALA A O 1
ATOM 1336 N N . SER A 1 169 ? -72.421 -6.395 105.827 1.00 36.56 169 SER A N 1
ATOM 1337 C CA . SER A 1 169 ? -71.286 -5.754 106.534 1.00 36.56 169 SER A CA 1
ATOM 1338 C C . SER A 1 169 ? -70.637 -4.596 105.745 1.00 36.56 169 SER A C 1
ATOM 1340 O O . SER A 1 169 ? -69.632 -4.759 105.060 1.00 36.56 169 SER A O 1
ATOM 1342 N N . ASN A 1 170 ? -71.180 -3.381 105.877 1.00 46.44 170 ASN A N 1
ATOM 1343 C CA . ASN A 1 170 ? -70.586 -2.180 105.276 1.00 46.44 170 ASN A CA 1
ATOM 1344 C C . ASN A 1 170 ? -69.295 -1.774 106.014 1.00 46.44 170 ASN A C 1
ATOM 1346 O O . ASN A 1 170 ? -69.401 -1.182 107.080 1.00 46.44 170 ASN A O 1
ATOM 1350 N N . GLU A 1 171 ? -68.117 -2.072 105.447 1.00 48.72 171 GLU A N 1
ATOM 1351 C CA . GLU A 1 171 ? -66.898 -1.215 105.476 1.00 48.72 171 GLU A CA 1
ATOM 1352 C C . GLU A 1 171 ? -65.659 -1.888 104.852 1.00 48.72 171 GLU A C 1
ATOM 1354 O O . GLU A 1 171 ? -64.734 -1.189 104.438 1.00 48.72 171 GLU A O 1
ATOM 1359 N N . ARG A 1 172 ? -65.602 -3.229 104.777 1.00 51.41 172 ARG A N 1
ATOM 1360 C CA . ARG A 1 172 ? -64.364 -3.942 104.394 1.00 51.41 172 ARG A CA 1
ATOM 1361 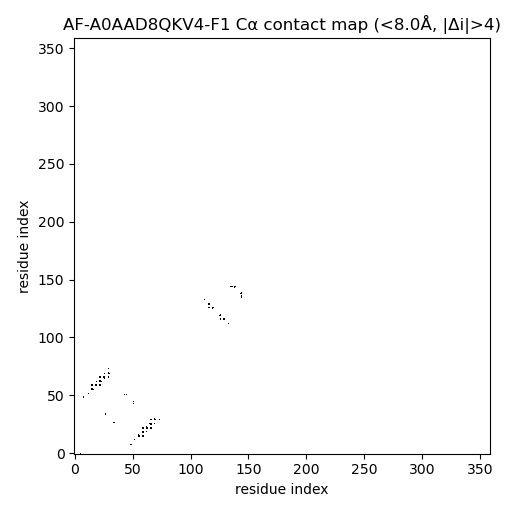C C . ARG A 1 172 ? -64.170 -4.161 102.886 1.00 51.41 172 ARG A C 1
ATOM 1363 O O . ARG A 1 172 ? -63.030 -4.127 102.435 1.00 51.41 172 ARG A O 1
ATOM 1370 N N . GLU A 1 173 ? -65.246 -4.328 102.119 1.00 49.72 173 GLU A N 1
ATOM 1371 C CA . GLU A 1 173 ? -65.186 -4.627 100.674 1.00 49.72 173 GLU A CA 1
ATOM 1372 C C . GLU A 1 173 ? -64.695 -3.428 99.846 1.00 49.72 173 GLU A C 1
ATOM 1374 O O . GLU A 1 173 ? -63.765 -3.582 99.057 1.00 49.72 173 GLU A O 1
ATOM 1379 N N . ASN A 1 174 ? -65.192 -2.213 100.133 1.00 56.69 174 ASN A N 1
ATOM 1380 C CA . ASN A 1 174 ? -64.764 -0.966 99.476 1.00 56.69 174 ASN A CA 1
ATOM 1381 C C . ASN A 1 174 ? -63.236 -0.819 99.390 1.00 56.69 174 ASN A C 1
ATOM 1383 O O . ASN A 1 174 ? -62.715 -0.304 98.406 1.00 56.69 174 ASN A O 1
ATOM 1387 N N . LYS A 1 175 ? -62.499 -1.238 100.427 1.00 60.50 175 LYS A N 1
ATOM 1388 C CA . LYS A 1 175 ? -61.042 -1.072 100.459 1.00 60.50 175 LYS A CA 1
ATOM 1389 C C . LYS A 1 175 ? -60.330 -2.064 99.538 1.00 60.50 175 LYS A C 1
ATOM 1391 O O . LYS A 1 175 ? -59.421 -1.671 98.819 1.00 60.50 175 LYS A O 1
ATOM 1396 N N . GLN A 1 176 ? -60.803 -3.308 99.496 1.00 63.75 176 GLN A N 1
ATOM 1397 C CA . GLN A 1 176 ? -60.267 -4.348 98.619 1.00 63.75 176 GLN A CA 1
ATOM 1398 C C . GLN A 1 176 ? -60.623 -4.105 97.142 1.00 63.75 176 GLN A C 1
ATOM 1400 O O . GLN A 1 176 ? -59.801 -4.377 96.266 1.00 63.75 176 GLN A O 1
ATOM 1405 N N . GLU A 1 177 ? -61.794 -3.530 96.853 1.00 68.94 177 GLU A N 1
ATOM 1406 C CA . GLU A 1 177 ? -62.154 -3.062 95.508 1.00 68.94 177 GLU A CA 1
ATOM 1407 C C . GLU A 1 177 ? -61.300 -1.867 95.063 1.00 68.94 177 GLU A C 1
ATOM 1409 O O . GLU A 1 177 ? -60.797 -1.871 93.940 1.00 68.94 177 GLU A O 1
ATOM 1414 N N . ILE A 1 178 ? -61.067 -0.878 95.937 1.00 72.50 178 ILE A N 1
ATOM 1415 C CA . ILE A 1 178 ? -60.193 0.273 95.648 1.00 72.50 178 ILE A CA 1
ATOM 1416 C C . ILE A 1 178 ? -58.748 -0.179 95.396 1.00 72.50 178 ILE A C 1
ATOM 1418 O O . ILE A 1 178 ? -58.144 0.260 94.418 1.00 72.50 178 ILE A O 1
ATOM 1422 N N . ASP A 1 179 ? -58.205 -1.083 96.216 1.00 74.56 179 ASP A N 1
ATOM 1423 C CA . ASP A 1 179 ? -56.849 -1.616 96.034 1.00 74.56 179 ASP A CA 1
ATOM 1424 C C . ASP A 1 179 ? -56.741 -2.453 94.736 1.00 74.56 179 ASP A C 1
ATOM 1426 O O . ASP A 1 179 ? -55.735 -2.384 94.023 1.00 74.56 179 ASP A O 1
ATOM 1430 N N . SER A 1 180 ? -57.805 -3.177 94.360 1.00 79.25 180 SER A N 1
ATOM 1431 C CA . SER A 1 180 ? -57.881 -3.922 93.091 1.00 79.25 180 SER A CA 1
ATOM 1432 C C . SER A 1 180 ? -57.981 -2.994 91.875 1.00 79.25 180 SER A C 1
ATOM 1434 O O . SER A 1 180 ? -57.255 -3.179 90.898 1.00 79.25 180 SER A O 1
ATOM 1436 N N . LEU A 1 181 ? -58.809 -1.945 91.940 1.00 82.31 181 LEU A N 1
ATOM 1437 C CA . LEU A 1 181 ? -58.894 -0.896 90.919 1.00 82.31 181 LEU A CA 1
ATOM 1438 C C . LEU A 1 181 ? -57.567 -0.147 90.769 1.00 82.31 181 LEU A C 1
ATOM 1440 O O . LEU A 1 181 ? -57.131 0.094 89.646 1.00 82.31 181 LEU A O 1
ATOM 1444 N N . ALA A 1 182 ? -56.882 0.167 91.870 1.00 81.88 182 ALA A N 1
ATOM 1445 C CA . ALA A 1 182 ? -55.553 0.772 91.842 1.00 81.88 182 ALA A CA 1
ATOM 1446 C C . ALA A 1 182 ? -54.509 -0.156 91.195 1.00 81.88 182 ALA A C 1
ATOM 1448 O O . ALA A 1 182 ? -53.644 0.318 90.459 1.00 81.88 182 ALA A O 1
ATOM 1449 N N . SER A 1 183 ? -54.616 -1.474 91.396 1.00 83.62 183 SER A N 1
ATOM 1450 C CA . SER A 1 183 ? -53.780 -2.471 90.714 1.00 83.62 183 SER A CA 1
ATOM 1451 C C . SER A 1 183 ? -54.073 -2.553 89.205 1.00 83.62 183 SER A C 1
ATOM 1453 O O . SER A 1 183 ? -53.145 -2.559 88.394 1.00 83.62 183 SER A O 1
ATOM 1455 N N . ILE A 1 184 ? -55.347 -2.520 88.796 1.00 88.94 184 ILE A N 1
ATOM 1456 C CA . ILE A 1 184 ? -55.765 -2.505 87.379 1.00 88.94 184 ILE A CA 1
ATOM 1457 C C . ILE A 1 184 ? -55.324 -1.203 86.686 1.00 88.94 184 ILE A C 1
ATOM 1459 O O . ILE A 1 184 ? -54.752 -1.229 85.596 1.00 88.94 184 ILE A O 1
ATOM 1463 N N . VAL A 1 185 ? -55.505 -0.046 87.326 1.00 90.12 185 VAL A N 1
ATOM 1464 C CA . VAL A 1 185 ? -55.023 1.244 86.801 1.00 90.12 185 VAL A CA 1
ATOM 1465 C C . VAL A 1 185 ? -53.489 1.282 86.777 1.00 90.12 185 VAL A C 1
ATOM 1467 O O . VAL A 1 185 ? -52.893 1.742 85.808 1.00 90.12 185 VAL A O 1
ATOM 1470 N N . GLY A 1 186 ? -52.823 0.735 87.795 1.00 90.44 186 GLY A N 1
ATOM 1471 C CA . GLY A 1 186 ? -51.363 0.655 87.859 1.00 90.44 186 GLY A CA 1
ATOM 1472 C C . GLY A 1 186 ? -50.744 -0.280 86.813 1.00 90.44 186 GLY A C 1
ATOM 1473 O O . GLY A 1 186 ? -49.657 0.003 86.312 1.00 90.44 186 GLY A O 1
ATOM 1474 N N . THR A 1 187 ? -51.419 -1.374 86.457 1.00 90.25 187 THR A N 1
ATOM 1475 C CA . THR A 1 187 ? -50.989 -2.295 85.389 1.00 90.25 187 THR A CA 1
ATOM 1476 C C . THR A 1 187 ? -51.281 -1.728 84.004 1.00 90.25 187 THR A C 1
ATOM 1478 O O . THR A 1 187 ? -50.375 -1.684 83.178 1.00 90.25 187 THR A O 1
ATOM 1481 N N . THR A 1 188 ? -52.474 -1.179 83.761 1.00 90.38 188 THR A N 1
ATOM 1482 C CA . THR A 1 188 ? -52.787 -0.505 82.485 1.00 90.38 188 THR A CA 1
ATOM 1483 C C . THR A 1 188 ? -51.877 0.701 82.223 1.00 90.38 188 THR A C 1
ATOM 1485 O O . THR A 1 188 ? -51.359 0.832 81.117 1.00 90.38 188 THR A O 1
ATOM 1488 N N . LEU A 1 189 ? -51.571 1.528 83.233 1.00 94.12 189 LEU A N 1
ATOM 1489 C CA . LEU A 1 189 ? -50.627 2.647 83.098 1.00 94.12 189 LEU A CA 1
ATOM 1490 C C . LEU A 1 189 ? -49.194 2.182 82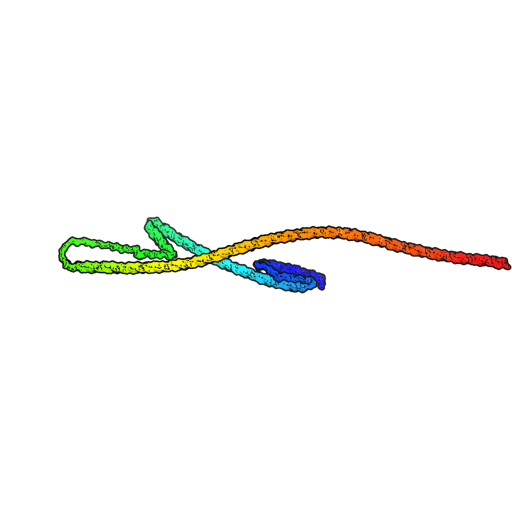.786 1.00 94.12 189 LEU A C 1
ATOM 1492 O O . LEU A 1 189 ? -48.493 2.846 82.020 1.00 94.12 189 LEU A O 1
ATOM 1496 N N . LYS A 1 190 ? -48.754 1.051 83.359 1.00 95.25 190 LYS A N 1
ATOM 1497 C CA . LYS A 1 190 ? -47.464 0.425 83.026 1.00 95.25 190 LYS A CA 1
ATOM 1498 C C . LYS A 1 190 ? -47.452 -0.093 81.592 1.00 95.25 190 LYS A C 1
ATOM 1500 O O . LYS A 1 190 ? -46.475 0.161 80.895 1.00 95.25 190 LYS A O 1
ATOM 1505 N N . ASN A 1 191 ? -48.511 -0.767 81.149 1.00 94.56 191 ASN A N 1
ATOM 1506 C CA . ASN A 1 191 ? -48.614 -1.297 79.789 1.00 94.56 191 ASN A CA 1
ATOM 1507 C C . ASN A 1 191 ? -48.582 -0.158 78.758 1.00 94.56 191 ASN A C 1
ATOM 1509 O O . ASN A 1 191 ? -47.753 -0.186 77.855 1.00 94.56 191 ASN A O 1
ATOM 1513 N N . LEU A 1 192 ? -49.367 0.905 78.974 1.00 95.56 192 LEU A N 1
ATOM 1514 C CA . LEU A 1 192 ? -49.336 2.115 78.142 1.00 95.56 192 LEU A CA 1
ATOM 1515 C C . LEU A 1 192 ? -47.954 2.793 78.140 1.00 95.56 192 LEU A C 1
ATOM 1517 O O . LEU A 1 192 ? -47.538 3.331 77.121 1.00 95.56 192 LEU A O 1
ATOM 1521 N N . HIS A 1 193 ? -47.209 2.766 79.252 1.00 95.31 193 HIS A N 1
ATOM 1522 C CA . HIS A 1 193 ? -45.835 3.285 79.285 1.00 95.31 193 HIS A CA 1
ATOM 1523 C C . HIS A 1 193 ? -44.844 2.455 78.460 1.00 95.31 193 HIS A C 1
ATOM 1525 O O . HIS A 1 193 ? -43.922 3.038 77.890 1.00 95.31 193 HIS A O 1
ATOM 1531 N N . HIS A 1 194 ? -45.013 1.129 78.400 1.00 95.69 194 HIS A N 1
ATOM 1532 C CA . HIS A 1 194 ? -44.209 0.277 77.520 1.00 95.69 194 HIS A CA 1
ATOM 1533 C C . HIS A 1 194 ? -44.571 0.559 76.061 1.00 95.69 194 HIS A C 1
ATOM 1535 O O . HIS A 1 194 ? -43.702 0.977 75.309 1.00 95.69 194 HIS A O 1
ATOM 1541 N N . GLU A 1 195 ? -45.858 0.527 75.708 1.00 96.38 195 GLU A N 1
ATOM 1542 C CA . GLU A 1 195 ? -46.340 0.803 74.347 1.00 96.38 195 GLU A CA 1
ATOM 1543 C C . GLU A 1 195 ? -45.911 2.196 73.833 1.00 96.38 195 GLU A C 1
ATOM 1545 O O . GLU A 1 195 ? -45.467 2.340 72.696 1.00 96.38 195 GLU A O 1
ATOM 1550 N N . ILE A 1 196 ? -45.940 3.233 74.682 1.00 95.62 196 ILE A N 1
ATOM 1551 C CA . ILE A 1 196 ? -45.418 4.571 74.345 1.00 95.62 196 ILE A CA 1
ATOM 1552 C C . ILE A 1 196 ? -43.903 4.555 74.088 1.00 95.62 196 ILE A C 1
ATOM 1554 O O . ILE A 1 196 ? -43.424 5.318 73.246 1.00 95.62 196 ILE A O 1
ATOM 1558 N N . ASN A 1 197 ? -43.132 3.738 74.808 1.00 95.75 197 ASN A N 1
ATOM 1559 C CA . ASN A 1 197 ? -41.693 3.606 74.579 1.00 95.75 197 ASN A CA 1
ATOM 1560 C C . ASN A 1 197 ? -41.394 2.787 73.317 1.00 95.75 197 ASN A C 1
ATOM 1562 O O . ASN A 1 197 ? -40.555 3.216 72.528 1.00 95.75 197 ASN A O 1
ATOM 1566 N N . ASP A 1 198 ? -42.127 1.702 73.075 1.00 96.94 198 ASP A N 1
ATOM 1567 C CA . ASP A 1 198 ? -41.991 0.856 71.886 1.00 96.94 198 ASP A CA 1
ATOM 1568 C C . ASP A 1 198 ? -42.319 1.657 70.612 1.00 96.94 198 ASP A C 1
ATOM 1570 O O . ASP A 1 198 ? -41.540 1.677 69.660 1.00 96.94 198 ASP A O 1
ATOM 1574 N N . LEU A 1 199 ? -43.406 2.442 70.625 1.00 97.44 199 LEU A N 1
ATOM 1575 C CA . LEU A 1 199 ? -43.759 3.356 69.530 1.00 97.44 199 LEU A CA 1
ATOM 1576 C C . LEU A 1 199 ? -42.709 4.459 69.309 1.00 97.44 199 LEU A C 1
ATOM 1578 O O . LEU A 1 199 ? -42.479 4.876 68.173 1.00 97.44 199 LEU A O 1
ATOM 1582 N N . ARG A 1 200 ? -42.052 4.945 70.371 1.00 96.12 200 ARG A N 1
ATOM 1583 C CA . ARG A 1 200 ? -40.938 5.906 70.252 1.00 96.12 200 ARG A CA 1
ATOM 1584 C C . ARG A 1 200 ? -39.689 5.261 69.665 1.00 96.12 200 ARG A C 1
ATOM 1586 O O . ARG A 1 200 ? -39.003 5.917 68.884 1.00 96.12 200 ARG A O 1
ATOM 1593 N N . GLN A 1 201 ? -39.396 4.015 70.030 1.00 96.69 201 GLN A N 1
ATOM 1594 C CA . GLN A 1 201 ? -38.297 3.252 69.452 1.00 96.69 201 GLN A CA 1
ATOM 1595 C C . GLN A 1 201 ? -38.545 3.016 67.957 1.00 96.69 201 GLN A C 1
ATOM 1597 O O . GLN A 1 201 ? -37.734 3.464 67.151 1.00 96.69 201 GLN A O 1
ATOM 1602 N N . ALA A 1 202 ? -39.709 2.478 67.582 1.00 96.19 202 ALA A N 1
ATOM 1603 C CA . ALA A 1 202 ? -40.089 2.261 66.186 1.00 96.19 202 ALA A CA 1
ATOM 1604 C C . ALA A 1 202 ? -40.082 3.561 65.351 1.00 96.19 202 ALA A C 1
ATOM 1606 O O . ALA A 1 202 ? -39.657 3.566 64.196 1.00 96.19 202 ALA A O 1
ATOM 1607 N N . LEU A 1 203 ? -40.494 4.698 65.931 1.00 97.25 203 LEU A N 1
ATOM 1608 C CA . LEU A 1 203 ? -40.402 6.008 65.272 1.00 97.25 203 LEU A CA 1
ATOM 1609 C C . LEU A 1 203 ? -38.948 6.464 65.058 1.00 97.25 203 LEU A C 1
ATOM 1611 O O . LEU A 1 203 ? -38.650 7.091 64.042 1.00 97.25 203 LEU A O 1
ATOM 1615 N N . ASN A 1 204 ? -38.050 6.193 66.005 1.00 96.81 204 ASN A N 1
ATOM 1616 C CA . ASN A 1 204 ? -36.633 6.537 65.876 1.00 96.81 204 ASN A CA 1
ATOM 1617 C C . ASN A 1 204 ? -35.918 5.621 64.869 1.00 96.81 204 ASN A C 1
ATOM 1619 O O . ASN A 1 204 ? -35.131 6.117 64.066 1.00 96.81 204 ASN A O 1
ATOM 1623 N N . GLU A 1 205 ? -36.235 4.326 64.864 1.00 96.69 205 GLU A N 1
ATOM 1624 C CA . GLU A 1 205 ? -35.753 3.351 63.876 1.00 96.69 205 GLU A CA 1
ATOM 1625 C C . GLU A 1 205 ? -36.217 3.744 62.465 1.00 96.69 205 GLU A C 1
ATOM 1627 O O . GLU A 1 205 ? -35.388 3.972 61.588 1.00 96.69 205 GLU A O 1
ATOM 1632 N N . SER A 1 206 ? -37.515 4.005 62.273 1.00 96.12 206 SER A N 1
ATOM 1633 C CA . SER A 1 206 ? -38.067 4.464 60.987 1.00 96.12 206 SER A CA 1
ATOM 1634 C C . SER A 1 206 ? -37.458 5.786 60.493 1.00 96.12 206 SER A C 1
ATOM 1636 O O . SER A 1 206 ? -37.307 5.983 59.285 1.00 96.12 206 SER A O 1
ATOM 1638 N N . ARG A 1 207 ? -37.076 6.697 61.400 1.00 97.56 207 ARG A N 1
ATOM 1639 C CA . ARG A 1 207 ? -36.330 7.918 61.042 1.00 97.56 207 ARG A CA 1
ATOM 1640 C C . ARG A 1 207 ? -34.905 7.608 60.590 1.00 97.56 207 ARG A C 1
ATOM 1642 O O . ARG A 1 207 ? -34.496 8.127 59.559 1.00 97.56 207 ARG A O 1
ATOM 1649 N N . SER A 1 208 ? -34.195 6.740 61.310 1.00 96.69 208 SER A N 1
ATOM 1650 C CA . SER A 1 208 ? -32.855 6.276 60.931 1.00 96.69 208 SER A CA 1
ATOM 1651 C C . SER A 1 208 ? -32.859 5.603 59.553 1.00 96.69 208 SER A C 1
ATOM 1653 O O . SER A 1 208 ? -31.986 5.879 58.730 1.00 96.69 208 SER A O 1
ATOM 1655 N N . ASP A 1 209 ? -33.867 4.778 59.265 1.00 96.75 209 ASP A N 1
ATOM 1656 C CA . ASP A 1 209 ? -34.034 4.137 57.957 1.00 96.75 209 ASP A CA 1
ATOM 1657 C C . ASP A 1 209 ? -34.333 5.163 56.854 1.00 96.75 209 ASP A C 1
ATOM 1659 O O . ASP A 1 209 ? -33.779 5.079 55.757 1.00 96.75 209 ASP A O 1
ATOM 1663 N N . CYS A 1 210 ? -35.163 6.172 57.143 1.00 97.00 210 CYS A N 1
ATOM 1664 C CA . CYS A 1 210 ? -35.442 7.272 56.219 1.00 97.00 210 CYS A CA 1
ATOM 1665 C C . CYS A 1 210 ? -34.172 8.080 55.892 1.00 97.00 210 CYS A C 1
ATOM 1667 O O . CYS A 1 210 ? -33.891 8.334 54.720 1.00 97.00 210 CYS A O 1
ATOM 1669 N N . ASP A 1 211 ? -33.369 8.419 56.905 1.00 97.00 211 ASP A N 1
ATOM 1670 C CA . ASP A 1 211 ? -32.094 9.124 56.737 1.00 97.00 211 ASP A CA 1
ATOM 1671 C C . ASP A 1 211 ? -31.086 8.276 55.935 1.00 97.00 211 ASP A C 1
ATOM 1673 O O . ASP A 1 211 ? -30.402 8.790 55.044 1.00 97.00 211 ASP A O 1
ATOM 1677 N N . HIS A 1 212 ? -31.034 6.960 56.179 1.00 97.44 212 HIS A N 1
ATOM 1678 C CA . HIS A 1 212 ? -30.198 6.027 55.418 1.00 97.44 212 HIS A CA 1
ATOM 1679 C C . HIS A 1 212 ? -30.615 5.939 53.941 1.00 97.44 212 HIS A C 1
ATOM 1681 O O . HIS A 1 212 ? -29.770 6.064 53.049 1.00 97.44 212 HIS A O 1
ATOM 1687 N N . LEU A 1 213 ? -31.914 5.785 53.665 1.00 97.69 213 LEU A N 1
ATOM 1688 C CA . LEU A 1 213 ? -32.453 5.771 52.303 1.00 97.69 213 LEU A CA 1
ATOM 1689 C C . LEU A 1 213 ? -32.223 7.110 51.590 1.00 97.69 213 LEU A C 1
ATOM 1691 O O . LEU A 1 213 ? -31.885 7.121 50.406 1.00 97.69 213 LEU A O 1
ATOM 1695 N N . HIS A 1 214 ? -32.335 8.238 52.297 1.00 97.62 214 HIS A N 1
ATOM 1696 C CA . HIS A 1 214 ? -32.048 9.556 51.733 1.00 97.62 214 HIS A CA 1
ATOM 1697 C C . HIS A 1 214 ? -30.557 9.720 51.389 1.00 97.62 214 HIS A C 1
ATOM 1699 O O . HIS A 1 214 ? -30.226 10.290 50.343 1.00 97.62 214 HIS A O 1
ATOM 1705 N N . LEU A 1 215 ? -29.643 9.204 52.219 1.00 97.88 215 LEU A N 1
ATOM 1706 C CA . LEU A 1 215 ? -28.211 9.184 51.909 1.00 97.88 215 LEU A CA 1
ATOM 1707 C C . LEU A 1 215 ? -27.926 8.316 50.673 1.00 97.88 215 LEU A C 1
ATOM 1709 O O . LEU A 1 215 ? -27.250 8.765 49.746 1.00 97.88 215 LEU A O 1
ATOM 1713 N N . GLN A 1 216 ? -28.498 7.109 50.614 1.00 97.62 216 GLN A N 1
ATOM 1714 C CA . GLN A 1 216 ? -28.345 6.207 49.472 1.00 97.62 216 GLN A CA 1
ATOM 1715 C C . GLN A 1 216 ? -28.906 6.826 48.178 1.00 97.62 216 GLN A C 1
ATOM 1717 O O . GLN A 1 216 ? -28.260 6.754 47.131 1.00 97.62 216 GLN A O 1
ATOM 1722 N N . ALA A 1 217 ? -30.063 7.490 48.240 1.00 97.44 217 ALA A N 1
ATOM 1723 C CA . ALA A 1 217 ? -30.648 8.204 47.107 1.00 97.44 217 ALA A CA 1
ATOM 1724 C C . ALA A 1 217 ? -29.748 9.354 46.620 1.00 97.44 217 ALA A C 1
ATOM 1726 O O . ALA A 1 217 ? -29.552 9.509 45.413 1.00 97.44 217 ALA A O 1
ATOM 1727 N N . ALA A 1 218 ? -29.144 10.119 47.536 1.00 97.56 218 ALA A N 1
ATOM 1728 C CA . ALA A 1 218 ? -28.199 11.182 47.195 1.00 97.56 218 ALA A CA 1
ATOM 1729 C C . ALA A 1 218 ? -26.915 10.636 46.538 1.00 97.56 218 ALA A C 1
ATOM 1731 O O . ALA A 1 218 ? -26.446 11.192 45.541 1.00 97.56 218 ALA A O 1
ATOM 1732 N N . GLU A 1 219 ? -26.372 9.517 47.031 1.00 98.06 219 GLU A N 1
ATOM 1733 C CA . GLU A 1 219 ? -25.245 8.838 46.384 1.00 98.06 219 GLU A CA 1
ATOM 1734 C C . GLU A 1 219 ? -25.584 8.349 44.972 1.00 98.06 219 GLU A C 1
ATOM 1736 O O . GLU A 1 219 ? -24.767 8.492 44.059 1.00 98.06 219 GLU A O 1
ATOM 1741 N N . GLN A 1 220 ? -26.766 7.754 44.781 1.00 97.94 220 GLN A N 1
ATOM 1742 C CA . GLN A 1 220 ? -27.202 7.277 43.468 1.00 97.94 220 GLN A CA 1
ATOM 1743 C C . GLN A 1 220 ? -27.420 8.442 42.500 1.00 97.94 220 GLN A C 1
ATOM 1745 O O . GLN A 1 220 ? -26.927 8.387 41.377 1.00 97.94 220 GLN A O 1
ATOM 1750 N N . ALA A 1 221 ? -28.039 9.540 42.942 1.00 97.69 221 ALA A N 1
ATOM 1751 C CA . ALA A 1 221 ? -28.158 10.758 42.142 1.00 97.69 221 ALA A CA 1
ATOM 1752 C C . ALA A 1 221 ? -26.780 11.304 41.717 1.00 97.69 221 ALA A C 1
ATOM 1754 O O . ALA A 1 221 ? -26.585 11.666 40.556 1.00 97.69 221 ALA A O 1
ATOM 1755 N N . GLN A 1 222 ? -25.783 11.293 42.612 1.00 98.12 222 GLN A N 1
ATOM 1756 C CA . GLN A 1 222 ? -24.420 11.710 42.268 1.00 98.12 222 GLN A CA 1
ATOM 1757 C C . GLN A 1 222 ? -23.738 10.756 41.268 1.00 98.12 222 GLN A C 1
ATOM 1759 O O . GLN A 1 222 ? -22.992 11.214 40.400 1.00 98.12 222 GLN A O 1
ATOM 1764 N N . LYS A 1 223 ? -23.973 9.441 41.374 1.00 98.25 223 LYS A N 1
ATOM 1765 C CA . LYS A 1 223 ? -23.473 8.437 40.416 1.00 98.25 223 LYS A CA 1
ATOM 1766 C C . LYS A 1 223 ? -24.110 8.632 39.035 1.00 98.25 223 LYS A C 1
ATOM 1768 O O . LYS A 1 223 ? -23.377 8.651 38.050 1.00 98.25 223 LYS A O 1
ATOM 1773 N N . ILE A 1 224 ? -25.422 8.870 38.978 1.00 97.94 224 ILE A N 1
ATOM 1774 C CA . ILE A 1 224 ? -26.165 9.152 37.740 1.00 97.94 224 ILE A CA 1
ATOM 1775 C C . ILE A 1 224 ? -25.621 10.414 37.059 1.00 97.94 224 ILE A C 1
ATOM 1777 O O . ILE A 1 224 ? -25.236 10.331 35.899 1.00 97.94 224 ILE A O 1
ATOM 1781 N N . MET A 1 225 ? -25.465 11.538 37.774 1.00 98.06 225 MET A N 1
ATOM 1782 C CA . MET A 1 225 ? -24.906 12.771 37.186 1.00 98.06 225 MET A CA 1
ATOM 1783 C C . MET A 1 225 ? -23.499 12.570 36.593 1.00 98.06 225 MET A C 1
ATOM 1785 O O . MET A 1 225 ? -23.199 13.095 35.524 1.00 98.06 225 MET A O 1
ATOM 1789 N N . LYS A 1 226 ? -22.634 11.786 37.257 1.00 98.06 226 LYS A N 1
ATOM 1790 C CA . LYS A 1 226 ? -21.284 11.456 36.752 1.00 98.06 226 LYS A CA 1
ATOM 1791 C C . LYS A 1 226 ? -21.321 10.565 35.505 1.00 98.06 226 LYS A C 1
ATOM 1793 O O . LYS A 1 226 ? -20.465 10.692 34.633 1.00 98.06 226 LYS A O 1
ATOM 1798 N N . GLN A 1 227 ? -22.279 9.643 35.428 1.00 98.06 227 GLN A N 1
ATOM 1799 C CA . GLN A 1 227 ? -22.482 8.803 34.246 1.00 98.06 227 GLN A CA 1
ATOM 1800 C C . GLN A 1 227 ? -23.071 9.610 33.086 1.00 98.06 227 GLN A C 1
ATOM 1802 O O . GLN A 1 227 ? -22.637 9.440 31.953 1.00 98.06 227 GLN A O 1
ATOM 1807 N N . GLU A 1 228 ? -24.003 10.519 33.365 1.00 98.38 228 GLU A N 1
ATOM 1808 C CA . GLU A 1 228 ? -24.616 11.408 32.378 1.00 98.38 228 GLU A CA 1
ATOM 1809 C C . GLU A 1 228 ? -23.582 12.345 31.738 1.00 98.38 228 GLU A C 1
ATOM 1811 O O . GLU A 1 228 ? -23.509 12.408 30.510 1.00 98.38 228 GLU A O 1
ATOM 1816 N N . SER A 1 229 ? -22.708 12.977 32.535 1.00 97.31 229 SER A N 1
ATOM 1817 C CA . SER A 1 229 ? -21.603 13.781 31.992 1.00 97.31 229 SER A CA 1
ATOM 1818 C C . SER A 1 229 ? -20.637 12.937 31.156 1.00 97.31 229 SER A C 1
ATOM 1820 O O . SER A 1 229 ? -20.271 13.337 30.058 1.00 97.31 229 SER A O 1
ATOM 1822 N N . HIS A 1 230 ? -20.288 11.728 31.611 1.00 98.25 230 HIS A N 1
ATOM 1823 C CA . HIS A 1 230 ? -19.398 10.845 30.853 1.00 98.25 230 HIS A CA 1
ATOM 1824 C C . HIS A 1 230 ? -20.009 10.380 29.518 1.00 98.25 230 HIS A C 1
ATOM 1826 O O . HIS A 1 230 ? -19.311 10.301 28.508 1.00 98.25 230 HIS A O 1
ATOM 1832 N N . ILE A 1 231 ? -21.316 10.103 29.484 1.00 98.06 231 ILE A N 1
ATOM 1833 C CA . ILE A 1 231 ? -22.045 9.785 28.248 1.00 98.06 231 ILE A CA 1
ATOM 1834 C C . ILE A 1 231 ? -22.044 10.989 27.297 1.00 98.06 231 ILE A C 1
ATOM 1836 O O . ILE A 1 231 ? -21.910 10.803 26.087 1.00 98.06 231 ILE A O 1
ATOM 1840 N N . GLN A 1 232 ? -22.166 12.210 27.821 1.00 98.44 232 GLN A N 1
ATOM 1841 C CA . GLN A 1 232 ? -22.095 13.427 27.015 1.00 98.44 232 GLN A CA 1
ATOM 1842 C C . GLN A 1 232 ? -20.696 13.624 26.404 1.00 98.44 232 GLN A C 1
ATOM 1844 O O . GLN A 1 232 ? -20.601 13.791 25.187 1.00 98.44 232 GLN A O 1
ATOM 1849 N N . ASP A 1 233 ? -19.623 13.476 27.191 1.00 98.06 233 ASP A N 1
ATOM 1850 C CA . ASP A 1 233 ? -18.234 13.532 26.699 1.00 98.06 233 ASP A CA 1
ATOM 1851 C C . ASP A 1 233 ? -17.984 12.512 25.567 1.00 98.06 233 ASP A C 1
ATOM 1853 O O . ASP A 1 233 ? -17.324 12.803 24.564 1.00 98.06 233 ASP A O 1
ATOM 1857 N N . LEU A 1 234 ? -18.523 11.293 25.713 1.00 98.12 234 LEU A N 1
ATOM 1858 C CA . LEU A 1 234 ? -18.403 10.234 24.707 1.00 98.12 234 LEU A CA 1
ATOM 1859 C C . LEU A 1 234 ? -19.152 10.571 23.410 1.00 98.12 234 LEU A C 1
ATOM 1861 O O . LEU A 1 234 ? -18.610 10.318 22.335 1.00 98.12 234 LEU A O 1
ATOM 1865 N N . ARG A 1 235 ? -20.347 11.172 23.491 1.00 98.12 235 ARG A N 1
ATOM 1866 C CA . ARG A 1 235 ? -21.118 11.619 22.314 1.00 98.12 235 ARG A CA 1
ATOM 1867 C C . ARG A 1 235 ? -20.418 12.745 21.561 1.00 98.12 235 ARG A C 1
ATOM 1869 O O . ARG A 1 235 ? -20.367 12.724 20.337 1.00 98.12 235 ARG A O 1
ATOM 1876 N N . GLU A 1 236 ? -19.859 13.718 22.273 1.00 98.12 236 GLU A N 1
ATOM 1877 C CA . GLU A 1 236 ? -19.119 14.822 21.650 1.00 98.12 236 GLU A CA 1
ATOM 1878 C C . GLU A 1 236 ? -17.861 14.306 20.936 1.00 98.12 236 GLU A C 1
ATOM 1880 O O . GLU A 1 236 ? -17.576 14.697 19.800 1.00 98.12 236 GLU A O 1
ATOM 1885 N N . ARG A 1 237 ? -17.168 13.332 21.541 1.00 98.31 237 ARG A N 1
ATOM 1886 C CA . ARG A 1 237 ? -16.056 12.621 20.902 1.00 98.31 237 ARG A CA 1
ATOM 1887 C C . ARG A 1 237 ? -16.494 11.787 19.693 1.00 98.31 237 ARG A C 1
ATOM 1889 O O . ARG A 1 237 ? -15.767 11.760 18.704 1.00 98.31 237 ARG A O 1
ATOM 1896 N N . GLU A 1 238 ? -17.639 11.112 19.756 1.00 97.56 238 GLU A N 1
ATOM 1897 C CA . GLU A 1 238 ? -18.207 10.358 18.630 1.00 97.56 238 GLU A CA 1
ATOM 1898 C C . GLU A 1 238 ? -18.493 11.281 17.438 1.00 97.56 238 GLU A C 1
ATOM 1900 O O . GLU A 1 238 ? -18.029 11.005 16.334 1.00 97.56 238 GLU A O 1
ATOM 1905 N N . ILE A 1 239 ? -19.154 12.420 17.668 1.00 97.88 239 ILE A N 1
ATOM 1906 C CA . ILE A 1 239 ? -19.441 13.431 16.636 1.00 97.88 239 ILE A CA 1
ATOM 1907 C C . ILE A 1 239 ? -18.143 13.965 16.010 1.00 97.88 239 ILE A C 1
ATOM 1909 O O . ILE A 1 239 ? -18.039 14.049 14.785 1.00 97.88 239 ILE A O 1
ATOM 1913 N N . PHE A 1 240 ? -17.131 14.279 16.826 1.00 98.31 240 PHE A N 1
ATOM 1914 C CA . PHE A 1 240 ? -15.826 14.728 16.330 1.00 98.31 240 PHE A CA 1
ATOM 1915 C C . PHE A 1 240 ? -15.122 13.661 15.473 1.00 98.31 240 PHE A C 1
ATOM 1917 O O . PHE A 1 240 ? -14.587 13.969 14.407 1.00 98.31 240 PHE A O 1
ATOM 1924 N N . LEU A 1 241 ? -15.136 12.397 15.913 1.00 98.25 241 LEU A N 1
ATOM 1925 C CA . LEU A 1 241 ? -14.531 11.290 15.170 1.00 98.25 241 LEU A CA 1
ATOM 1926 C C . LEU A 1 241 ? -15.271 11.000 13.860 1.00 98.25 241 LEU A C 1
ATOM 1928 O O . LEU A 1 241 ? -14.612 10.749 12.854 1.00 98.25 241 LEU A O 1
ATOM 1932 N N . LEU A 1 242 ? -16.606 11.076 13.844 1.00 98.31 242 LEU A N 1
ATOM 1933 C CA . LEU A 1 242 ? -17.404 10.952 12.622 1.00 98.31 242 LEU A CA 1
ATOM 1934 C C . LEU A 1 242 ? -17.012 12.024 11.601 1.00 98.31 242 LEU A C 1
ATOM 1936 O O . LEU A 1 242 ? -16.684 11.683 10.467 1.00 98.31 242 LEU A O 1
ATOM 1940 N N . HIS A 1 243 ? -16.944 13.290 12.019 1.00 98.31 243 HIS A N 1
ATOM 1941 C CA . HIS A 1 243 ? -16.540 14.385 11.137 1.00 98.31 243 HIS A CA 1
ATOM 1942 C C . HIS A 1 243 ? -15.112 14.197 10.593 1.00 98.31 243 HIS A C 1
ATOM 1944 O O . HIS A 1 243 ? -14.885 14.311 9.390 1.00 98.31 243 HIS A O 1
ATOM 1950 N N . SER A 1 244 ? -14.161 13.803 11.447 1.00 97.94 244 SER A N 1
ATOM 1951 C CA . SER A 1 244 ? -12.785 13.509 11.025 1.00 97.94 244 SER A CA 1
ATOM 1952 C C . SER A 1 244 ? -12.706 12.342 10.025 1.00 97.94 244 SER A C 1
ATOM 1954 O O . SER A 1 244 ? -11.931 12.392 9.069 1.00 97.94 244 SER A O 1
ATOM 1956 N N . VAL A 1 245 ? -13.533 11.302 10.189 1.00 98.38 245 VAL A N 1
ATOM 1957 C CA . VAL A 1 245 ? -13.634 10.189 9.230 1.00 98.38 245 VAL A CA 1
ATOM 1958 C C . VAL A 1 245 ? -14.251 10.644 7.903 1.00 98.38 245 VAL A C 1
ATOM 1960 O O . VAL A 1 245 ? -13.795 10.200 6.847 1.00 98.38 245 VAL A O 1
ATOM 1963 N N . GLU A 1 246 ? -15.241 11.537 7.918 1.00 98.25 246 GLU A N 1
ATOM 1964 C CA . GLU A 1 246 ? -15.825 12.125 6.705 1.00 98.25 246 GLU A CA 1
ATOM 1965 C C . GLU A 1 246 ? -14.799 12.956 5.921 1.00 98.25 246 GLU A C 1
ATOM 1967 O O . GLU A 1 246 ? -14.654 12.752 4.712 1.00 98.25 246 GLU A O 1
ATOM 1972 N N . GLU A 1 247 ? -14.031 13.819 6.596 1.00 98.19 247 GLU A N 1
ATOM 1973 C CA . GLU A 1 247 ? -12.943 14.605 5.993 1.00 98.19 247 GLU A CA 1
ATOM 1974 C C . GLU A 1 247 ? -11.861 13.706 5.376 1.00 98.19 247 GLU A C 1
ATOM 1976 O O . GLU A 1 247 ? -11.497 13.872 4.209 1.00 98.19 247 GLU A O 1
ATOM 1981 N N . LEU A 1 248 ? -11.389 12.695 6.118 1.00 98.12 248 LEU A N 1
ATOM 1982 C CA . LEU A 1 248 ? -10.414 11.721 5.614 1.00 98.12 248 LEU A CA 1
ATOM 1983 C C . LEU A 1 248 ? -10.962 10.925 4.419 1.00 98.12 248 LEU A C 1
ATOM 1985 O O . LEU A 1 248 ? -10.229 10.649 3.469 1.00 98.12 248 LEU A O 1
ATOM 1989 N N . THR A 1 249 ? -12.254 10.589 4.428 1.00 98.12 249 THR A N 1
ATOM 1990 C CA . THR A 1 249 ? -12.921 9.890 3.318 1.00 98.12 249 THR A CA 1
ATOM 1991 C C . THR A 1 249 ? -13.060 10.780 2.080 1.00 98.12 249 THR A C 1
ATOM 1993 O O . THR A 1 249 ? -12.969 10.279 0.957 1.00 98.12 249 THR A O 1
ATOM 1996 N N . ALA A 1 250 ? -13.269 12.087 2.252 1.00 98.06 250 ALA A N 1
ATOM 1997 C CA . ALA A 1 250 ? -13.265 13.049 1.153 1.00 98.06 250 ALA A CA 1
ATOM 1998 C C . ALA A 1 250 ? -11.859 13.190 0.546 1.00 98.06 250 ALA A C 1
ATOM 2000 O O . ALA A 1 250 ? -11.693 12.970 -0.654 1.00 98.06 250 ALA A O 1
ATOM 2001 N N . GLY A 1 251 ? -10.837 13.423 1.378 1.00 98.38 251 GLY A N 1
ATOM 2002 C CA . GLY A 1 251 ? -9.444 13.525 0.929 1.00 98.38 251 GLY A CA 1
ATOM 2003 C C . GLY A 1 251 ? -8.930 12.252 0.243 1.00 98.38 251 GLY A C 1
ATOM 2004 O O . GLY A 1 251 ? -8.226 12.331 -0.763 1.00 98.38 251 GLY A O 1
ATOM 2005 N N . LEU A 1 252 ? -9.337 11.064 0.711 1.00 97.81 252 LEU A N 1
ATOM 2006 C CA . LEU A 1 252 ? -9.002 9.794 0.054 1.00 97.81 252 LEU A CA 1
ATOM 2007 C C . LEU A 1 252 ? -9.562 9.729 -1.375 1.00 97.81 252 LEU A C 1
ATOM 2009 O O . LEU A 1 252 ? -8.839 9.325 -2.284 1.00 97.81 252 LEU A O 1
ATOM 2013 N N . LYS A 1 253 ? -10.808 10.172 -1.597 1.00 98.19 253 LYS A N 1
ATOM 2014 C CA . LYS A 1 253 ? -11.430 10.204 -2.935 1.00 98.19 253 LYS A CA 1
ATOM 2015 C C . LYS A 1 253 ? -10.725 11.175 -3.881 1.00 98.19 253 LYS A C 1
ATOM 2017 O O . LYS A 1 253 ? -10.576 10.857 -5.057 1.00 98.19 253 LYS A O 1
ATOM 2022 N N . GLU A 1 254 ? -10.279 12.330 -3.391 1.00 98.31 254 GLU A N 1
ATOM 2023 C CA . GLU A 1 254 ? -9.503 13.290 -4.191 1.00 98.31 254 GLU A CA 1
ATOM 2024 C C . GLU A 1 254 ? -8.145 12.705 -4.606 1.00 98.31 254 GLU A C 1
ATOM 2026 O O . GLU A 1 254 ? -7.773 12.757 -5.780 1.00 98.31 254 GLU A O 1
ATOM 2031 N N . VAL A 1 255 ? -7.435 12.064 -3.670 1.00 98.12 255 VAL A N 1
ATOM 2032 C CA . VAL A 1 255 ? -6.163 11.377 -3.949 1.00 98.12 255 VAL A CA 1
ATOM 2033 C C . VAL A 1 255 ? -6.357 10.196 -4.906 1.00 98.12 255 VAL A C 1
ATOM 2035 O O . VAL A 1 255 ? -5.526 9.987 -5.788 1.00 98.12 255 VAL A O 1
ATOM 2038 N N . GLU A 1 256 ? -7.450 9.439 -4.783 1.00 98.00 256 GLU A N 1
ATOM 2039 C CA . GLU A 1 256 ? -7.786 8.351 -5.708 1.00 98.00 256 GLU A CA 1
ATOM 2040 C C . GLU A 1 256 ? -8.049 8.875 -7.129 1.00 98.00 256 GLU A C 1
ATOM 2042 O O . GLU A 1 256 ? -7.508 8.328 -8.094 1.00 98.00 256 GLU A O 1
ATOM 2047 N N . GLN A 1 257 ? -8.805 9.970 -7.266 1.00 97.81 257 GLN A N 1
ATOM 2048 C CA . GLN A 1 257 ? -9.048 10.625 -8.555 1.00 97.81 257 GLN A CA 1
ATOM 2049 C C . GLN A 1 257 ? -7.741 11.114 -9.189 1.00 97.81 257 GLN A C 1
ATOM 2051 O O . GLN A 1 257 ? -7.456 10.773 -10.339 1.00 97.81 257 GLN A O 1
ATOM 2056 N N . GLU A 1 258 ? -6.889 11.823 -8.448 1.00 97.75 258 GLU A N 1
ATOM 2057 C CA . GLU A 1 258 ? -5.609 12.286 -8.994 1.00 97.75 258 GLU A CA 1
ATOM 2058 C C . GLU A 1 258 ? -4.684 11.101 -9.336 1.00 97.75 258 GLU A C 1
ATOM 2060 O O . GLU A 1 258 ? -4.044 11.101 -10.388 1.00 97.75 258 GLU A O 1
ATOM 2065 N N . ALA A 1 259 ? -4.691 10.019 -8.547 1.00 97.69 259 ALA A N 1
ATOM 2066 C CA . ALA A 1 259 ? -3.971 8.787 -8.875 1.00 97.69 259 ALA A CA 1
ATOM 2067 C C . ALA A 1 259 ? -4.490 8.103 -10.156 1.00 97.69 259 ALA A C 1
ATOM 2069 O O . ALA A 1 259 ? -3.689 7.540 -10.908 1.00 97.69 259 ALA A O 1
ATOM 2070 N N . THR A 1 260 ? -5.798 8.153 -10.449 1.00 97.81 260 THR A N 1
ATOM 2071 C CA . THR A 1 260 ? -6.322 7.710 -11.758 1.00 97.81 260 THR A CA 1
ATOM 2072 C C . THR A 1 260 ? -5.828 8.612 -12.890 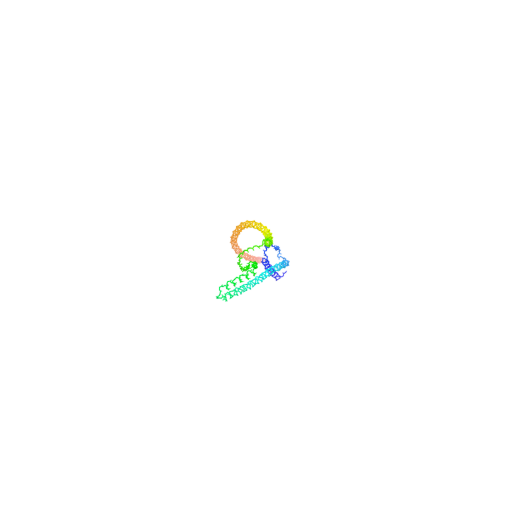1.00 97.81 260 THR A C 1
ATOM 2074 O O . THR A 1 260 ? -5.335 8.096 -13.893 1.00 97.81 260 THR A O 1
ATOM 2077 N N . ARG A 1 261 ? -5.825 9.937 -12.688 1.00 98.38 261 ARG A N 1
ATOM 2078 C CA . ARG A 1 261 ? -5.367 10.928 -13.672 1.00 98.38 261 ARG A CA 1
ATOM 2079 C C . ARG A 1 261 ? -3.887 10.758 -14.036 1.00 98.38 261 ARG A C 1
ATOM 2081 O O . ARG A 1 261 ? -3.543 10.755 -15.217 1.00 98.38 261 ARG A O 1
ATOM 2088 N N . TRP A 1 262 ? -3.011 10.548 -13.048 1.00 98.38 262 TRP A N 1
ATOM 2089 C CA . TRP A 1 262 ? -1.594 10.239 -13.294 1.00 98.38 262 TRP A CA 1
ATOM 2090 C C . TRP A 1 262 ? -1.407 8.898 -14.003 1.00 98.38 262 TRP A C 1
ATOM 2092 O O . TRP A 1 262 ? -0.588 8.800 -14.914 1.00 98.38 262 TRP A O 1
ATOM 2102 N N . ARG A 1 263 ? -2.185 7.868 -13.641 1.00 98.31 263 ARG A N 1
ATOM 2103 C CA . ARG A 1 263 ? -2.119 6.552 -14.295 1.00 98.31 263 ARG A CA 1
ATOM 2104 C C . ARG A 1 263 ? -2.476 6.635 -15.781 1.00 98.31 263 ARG A C 1
ATOM 2106 O O . ARG A 1 263 ? -1.799 6.016 -16.599 1.00 98.31 263 ARG A O 1
ATOM 2113 N N . GLU A 1 264 ? -3.502 7.409 -16.128 1.00 98.12 264 GLU A N 1
ATOM 2114 C CA . GLU A 1 264 ? -3.896 7.672 -17.517 1.00 98.12 264 GLU A CA 1
ATOM 2115 C C . GLU A 1 264 ? -2.827 8.470 -18.274 1.00 98.12 264 GLU A C 1
ATOM 2117 O O . GLU A 1 264 ? -2.450 8.083 -19.382 1.00 98.12 264 GLU A O 1
ATOM 2122 N N . ALA A 1 265 ? -2.268 9.521 -17.663 1.00 97.38 265 ALA A N 1
ATOM 2123 C CA . ALA A 1 265 ? -1.180 10.299 -18.256 1.00 97.38 265 ALA A CA 1
ATOM 2124 C C . ALA A 1 265 ? 0.053 9.426 -18.563 1.00 97.38 265 ALA A C 1
ATOM 2126 O O . ALA A 1 265 ? 0.530 9.411 -19.698 1.00 97.38 265 ALA A O 1
ATOM 2127 N N . CYS A 1 266 ? 0.510 8.617 -17.602 1.00 96.81 266 CYS A N 1
ATOM 2128 C CA . CYS A 1 266 ? 1.627 7.694 -17.811 1.00 96.81 266 CYS A CA 1
ATOM 2129 C C . CYS A 1 266 ? 1.320 6.625 -18.875 1.00 96.81 266 CYS A C 1
ATOM 2131 O O . CYS A 1 266 ? 2.212 6.241 -19.631 1.00 96.81 266 CYS A O 1
ATOM 2133 N N . ALA A 1 267 ? 0.075 6.145 -18.978 1.00 97.44 267 ALA A N 1
ATOM 2134 C CA . ALA A 1 267 ? -0.315 5.210 -20.034 1.00 97.44 267 ALA A CA 1
ATOM 2135 C C . ALA A 1 267 ? -0.206 5.848 -21.433 1.00 97.44 267 ALA A C 1
ATOM 2137 O O . ALA A 1 267 ? 0.318 5.219 -22.356 1.00 97.44 267 ALA A O 1
ATOM 2138 N N . LEU A 1 268 ? -0.633 7.108 -21.581 1.00 97.94 268 LEU A N 1
ATOM 2139 C CA . LEU A 1 268 ? -0.498 7.866 -22.829 1.00 97.94 268 LEU A CA 1
ATOM 2140 C C . LEU A 1 268 ? 0.973 8.123 -23.192 1.00 97.94 268 LEU A C 1
ATOM 2142 O O . LEU A 1 268 ? 1.350 7.934 -24.349 1.00 97.94 268 LEU A O 1
ATOM 2146 N N . GLU A 1 269 ? 1.819 8.484 -22.224 1.00 97.00 269 GLU A N 1
ATOM 2147 C CA . GLU A 1 269 ? 3.265 8.649 -22.439 1.00 97.00 269 GLU A CA 1
ATOM 2148 C C . GLU A 1 269 ? 3.943 7.341 -22.872 1.00 97.00 269 GLU A C 1
ATOM 2150 O O . GLU A 1 269 ? 4.764 7.340 -23.791 1.00 97.00 269 GLU A O 1
ATOM 2155 N N . VAL A 1 270 ? 3.565 6.206 -22.273 1.00 98.06 270 VAL A N 1
ATOM 2156 C CA . VAL A 1 270 ? 4.076 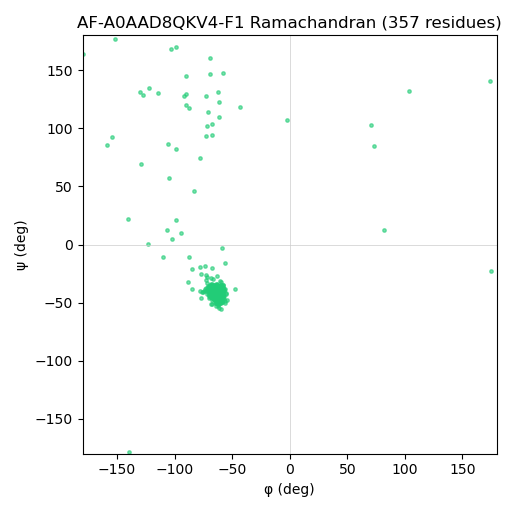4.882 -22.659 1.00 98.06 270 VAL A CA 1
ATOM 2157 C C . VAL A 1 270 ? 3.664 4.512 -24.088 1.00 98.06 270 VAL A C 1
ATOM 2159 O O . VAL A 1 270 ? 4.498 4.006 -24.844 1.00 98.06 270 VAL A O 1
ATOM 2162 N N . GLU A 1 271 ? 2.421 4.772 -24.503 1.00 97.94 271 GLU A N 1
ATOM 2163 C CA . GLU A 1 271 ? 2.003 4.536 -25.893 1.00 97.94 271 GLU A CA 1
ATOM 2164 C C . GLU A 1 271 ? 2.680 5.497 -26.882 1.00 97.94 271 GLU A C 1
ATOM 2166 O O . GLU A 1 271 ? 3.142 5.058 -27.939 1.00 97.94 271 GLU A O 1
ATOM 2171 N N . ALA A 1 272 ? 2.849 6.775 -26.526 1.00 97.62 272 ALA A N 1
ATOM 2172 C CA . ALA A 1 272 ? 3.616 7.728 -27.328 1.00 97.62 272 ALA A CA 1
ATOM 2173 C C . ALA A 1 272 ? 5.082 7.277 -27.493 1.00 97.62 272 ALA A C 1
ATOM 2175 O O . ALA A 1 272 ? 5.610 7.262 -28.608 1.00 97.62 272 ALA A O 1
ATOM 2176 N N . GLY A 1 273 ? 5.715 6.808 -26.413 1.00 97.50 273 GLY A N 1
ATOM 2177 C CA . GLY A 1 273 ? 7.059 6.228 -26.428 1.00 97.50 273 GLY A CA 1
ATOM 2178 C C . GLY A 1 273 ? 7.160 4.977 -27.308 1.00 97.50 273 GLY A C 1
ATOM 2179 O O . GLY A 1 273 ? 8.082 4.862 -28.118 1.00 97.50 273 GLY A O 1
ATOM 2180 N N . LYS A 1 274 ? 6.181 4.063 -27.239 1.00 98.31 274 LYS A N 1
ATOM 2181 C CA . LYS A 1 274 ? 6.103 2.889 -28.131 1.00 98.31 274 LYS A CA 1
ATOM 2182 C C . LYS A 1 274 ? 5.985 3.291 -29.603 1.00 98.31 274 LYS A C 1
ATOM 2184 O O . LYS A 1 274 ? 6.603 2.645 -30.452 1.00 98.31 274 LYS A O 1
ATOM 2189 N N . LEU A 1 275 ? 5.208 4.327 -29.927 1.00 97.88 275 LEU A N 1
ATOM 2190 C CA . LEU A 1 275 ? 5.083 4.843 -31.295 1.00 97.88 275 LEU A CA 1
ATOM 2191 C C . LEU A 1 275 ? 6.392 5.481 -31.784 1.00 97.88 275 LEU A C 1
ATOM 2193 O O . LEU A 1 275 ? 6.841 5.160 -32.885 1.00 97.88 275 LEU A O 1
ATOM 2197 N N . ALA A 1 276 ? 7.056 6.287 -30.951 1.00 98.19 276 ALA A N 1
ATOM 2198 C CA . ALA A 1 276 ? 8.358 6.875 -31.267 1.00 98.19 276 ALA A CA 1
ATOM 2199 C C . ALA A 1 276 ? 9.438 5.802 -31.510 1.00 98.19 276 ALA A C 1
ATOM 2201 O O . ALA A 1 276 ? 10.160 5.860 -32.505 1.00 98.19 276 ALA A O 1
ATOM 2202 N N . ILE A 1 277 ? 9.499 4.764 -30.666 1.00 98.06 277 ILE A N 1
ATOM 2203 C CA . ILE A 1 277 ? 10.418 3.627 -30.841 1.00 98.06 277 ILE A CA 1
ATOM 2204 C C . ILE A 1 277 ? 10.118 2.859 -32.139 1.00 98.06 277 ILE A C 1
ATOM 2206 O O . ILE A 1 277 ? 11.047 2.433 -32.826 1.00 98.06 277 ILE A O 1
ATOM 2210 N N . LYS A 1 278 ? 8.844 2.680 -32.518 1.00 98.25 278 LYS A N 1
ATOM 2211 C CA . LYS A 1 278 ? 8.478 2.055 -33.805 1.00 98.25 278 LYS A CA 1
ATOM 2212 C C . LYS A 1 278 ? 8.968 2.885 -34.997 1.00 98.25 278 LYS A C 1
ATOM 2214 O O . LYS A 1 278 ? 9.562 2.308 -35.904 1.00 98.25 278 LYS A O 1
ATOM 2219 N N . ALA A 1 279 ? 8.774 4.204 -34.974 1.00 98.00 279 ALA A N 1
ATOM 2220 C CA . ALA A 1 279 ? 9.239 5.106 -36.030 1.00 98.00 279 ALA A CA 1
ATOM 2221 C C . ALA A 1 279 ? 10.776 5.111 -36.151 1.00 98.00 279 ALA A C 1
ATOM 2223 O O . ALA A 1 279 ? 11.310 4.902 -37.239 1.00 98.00 279 ALA A O 1
ATOM 2224 N N . LEU A 1 280 ? 11.495 5.228 -35.028 1.00 98.00 280 LEU A N 1
ATOM 2225 C CA . LEU A 1 280 ? 12.962 5.186 -35.011 1.00 98.00 280 LEU A CA 1
ATOM 2226 C C . LEU A 1 280 ? 13.507 3.847 -35.538 1.00 98.00 280 LEU A C 1
ATOM 2228 O O . LEU A 1 280 ? 14.486 3.819 -36.280 1.00 98.00 280 LEU A O 1
ATOM 2232 N N . ASN A 1 281 ? 12.865 2.723 -35.203 1.00 98.38 281 ASN A N 1
ATOM 2233 C CA . ASN A 1 281 ? 13.258 1.420 -35.744 1.00 98.38 281 ASN A CA 1
ATOM 2234 C C . ASN A 1 281 ? 13.070 1.339 -37.268 1.00 98.38 281 ASN A C 1
ATOM 2236 O O . ASN A 1 281 ? 13.921 0.757 -37.941 1.00 98.38 281 ASN A O 1
ATOM 2240 N N . GLN A 1 282 ? 12.007 1.936 -37.820 1.00 98.25 282 GLN A N 1
ATOM 2241 C CA . GLN A 1 282 ? 11.802 2.015 -39.272 1.00 98.25 282 GLN A CA 1
ATOM 2242 C C . GLN A 1 282 ? 12.915 2.834 -39.944 1.00 98.25 282 GLN A C 1
ATOM 2244 O O . GLN A 1 282 ? 13.536 2.357 -40.896 1.00 98.25 282 GLN A O 1
ATOM 2249 N N . GLU A 1 283 ? 13.249 4.007 -39.402 1.00 98.31 283 GLU A N 1
ATOM 2250 C CA . GLU A 1 283 ? 14.358 4.835 -39.894 1.00 98.31 283 GLU A CA 1
ATOM 2251 C C . GLU A 1 283 ? 15.700 4.082 -39.842 1.00 98.31 283 GLU A C 1
ATOM 2253 O O . GLU A 1 283 ? 16.421 4.010 -40.837 1.00 98.31 283 GLU A O 1
ATOM 2258 N N . VAL A 1 284 ? 15.997 3.403 -38.728 1.00 98.25 284 VAL A N 1
ATOM 2259 C CA . VAL A 1 284 ? 17.196 2.560 -38.589 1.00 98.25 284 VAL A CA 1
ATOM 2260 C C . VAL A 1 284 ? 17.220 1.416 -39.611 1.00 98.25 284 VAL A C 1
ATOM 2262 O O . VAL A 1 284 ? 18.299 1.072 -40.100 1.00 98.25 284 VAL A O 1
ATOM 2265 N N . THR A 1 285 ? 16.078 0.818 -39.975 1.00 98.19 285 THR A N 1
ATOM 2266 C CA . THR A 1 285 ? 16.049 -0.186 -41.057 1.00 98.19 285 THR A CA 1
ATOM 2267 C C . THR A 1 285 ? 16.358 0.419 -42.426 1.00 98.19 285 THR A C 1
ATOM 2269 O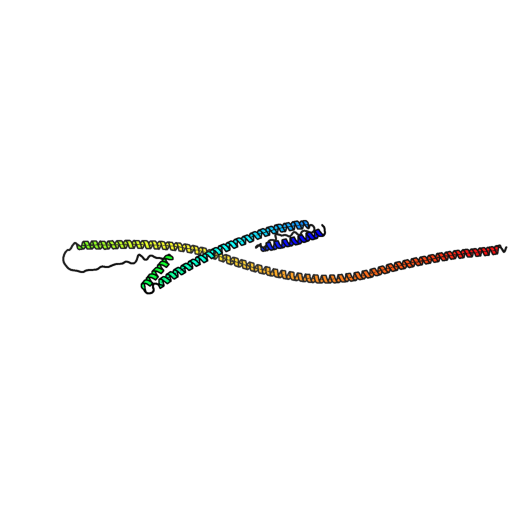 O . THR A 1 285 ? 17.190 -0.142 -43.140 1.00 98.19 285 THR A O 1
ATOM 2272 N N . LEU A 1 286 ? 15.803 1.591 -42.753 1.00 98.19 286 LEU A N 1
ATOM 2273 C CA . LEU A 1 286 ? 16.073 2.293 -44.014 1.00 98.19 286 LEU A CA 1
ATOM 2274 C C . LEU A 1 286 ? 17.547 2.714 -44.126 1.00 98.19 286 LEU A C 1
ATOM 2276 O O . LEU A 1 286 ? 18.207 2.401 -45.117 1.00 98.19 286 LEU A O 1
ATOM 2280 N N . LEU A 1 287 ? 18.112 3.310 -43.071 1.00 98.19 287 LEU A N 1
ATOM 2281 C CA . LEU A 1 287 ? 19.526 3.703 -43.023 1.00 98.19 287 LEU A CA 1
ATOM 2282 C C . LEU A 1 287 ? 20.472 2.495 -43.137 1.00 98.19 287 LEU A C 1
ATOM 2284 O O . LEU A 1 287 ? 21.512 2.572 -43.795 1.00 98.19 287 LEU A O 1
ATOM 2288 N N . ARG A 1 288 ? 20.115 1.338 -42.558 1.00 98.38 288 ARG A N 1
ATOM 2289 C CA . ARG A 1 288 ? 20.869 0.081 -42.749 1.00 98.38 288 ARG A CA 1
ATOM 2290 C C . ARG A 1 288 ? 20.801 -0.421 -44.193 1.00 98.38 288 ARG A C 1
ATOM 2292 O O . ARG A 1 288 ? 21.780 -0.987 -44.682 1.00 98.38 288 ARG A O 1
ATOM 2299 N N . GLU A 1 289 ? 19.678 -0.233 -44.880 1.00 98.19 289 GLU A N 1
ATOM 2300 C CA . GLU A 1 289 ? 19.524 -0.587 -46.294 1.00 98.19 289 GLU A CA 1
ATOM 2301 C C . GLU A 1 289 ? 20.305 0.341 -47.226 1.00 98.19 289 GLU A C 1
ATOM 2303 O O . GLU A 1 289 ? 20.920 -0.129 -48.185 1.00 98.19 289 GLU A O 1
ATOM 2308 N N . GLU A 1 290 ? 20.332 1.639 -46.934 1.00 98.31 290 GLU A N 1
ATOM 2309 C CA . GLU A 1 290 ? 21.157 2.631 -47.630 1.00 98.31 290 GLU A CA 1
ATOM 2310 C C . GLU A 1 290 ? 22.646 2.366 -47.434 1.00 98.31 290 GLU A C 1
ATOM 2312 O O . GLU A 1 290 ? 23.375 2.236 -48.417 1.00 98.31 290 GLU A O 1
ATOM 2317 N N . LEU A 1 291 ? 23.090 2.154 -46.192 1.00 98.31 291 LEU A N 1
ATOM 2318 C CA . LEU A 1 291 ? 24.476 1.795 -45.890 1.00 98.31 291 LEU A CA 1
ATOM 2319 C C . LEU A 1 291 ? 24.914 0.521 -46.631 1.00 98.31 291 LEU A C 1
ATOM 2321 O O . LEU A 1 291 ? 26.040 0.444 -47.125 1.00 98.31 291 LEU A O 1
ATOM 2325 N N . ARG A 1 292 ? 24.026 -0.476 -46.752 1.00 98.31 292 ARG A N 1
ATOM 2326 C CA . ARG A 1 292 ? 24.296 -1.705 -47.515 1.00 98.31 292 ARG A CA 1
ATOM 2327 C C . ARG A 1 292 ? 24.457 -1.428 -49.013 1.00 98.31 292 ARG A C 1
ATOM 2329 O O . ARG A 1 292 ? 25.369 -1.990 -49.615 1.00 98.31 292 ARG A O 1
ATOM 2336 N N . ARG A 1 293 ? 23.601 -0.576 -49.595 1.00 98.31 293 ARG A N 1
ATOM 2337 C CA . ARG A 1 293 ? 23.687 -0.148 -51.005 1.00 98.31 293 ARG A CA 1
ATOM 2338 C C . ARG A 1 293 ? 25.000 0.591 -51.270 1.00 98.31 293 ARG A C 1
ATOM 2340 O O . ARG A 1 293 ? 25.810 0.106 -52.052 1.00 98.31 293 ARG A O 1
ATOM 2347 N N . VAL A 1 294 ? 25.286 1.644 -50.501 1.00 98.31 294 VAL A N 1
ATOM 2348 C CA . VAL A 1 294 ? 26.528 2.433 -50.613 1.00 98.31 294 VAL A CA 1
ATOM 2349 C C . VAL A 1 294 ? 27.776 1.557 -50.451 1.00 98.31 294 VAL A C 1
ATOM 2351 O O . VAL A 1 294 ? 28.751 1.726 -51.181 1.00 98.31 294 VAL A O 1
ATOM 2354 N N . LYS A 1 295 ? 27.759 0.571 -49.542 1.00 98.44 295 LYS A N 1
ATOM 2355 C CA . LYS A 1 295 ? 28.872 -0.379 -49.377 1.00 98.44 295 LYS A CA 1
ATOM 2356 C C . LYS A 1 295 ? 29.067 -1.290 -50.598 1.00 98.44 295 LYS A C 1
ATOM 2358 O O . LYS A 1 295 ? 30.211 -1.603 -50.930 1.00 98.44 295 LYS A O 1
ATOM 2363 N N . ALA A 1 296 ? 27.990 -1.711 -51.261 1.00 98.12 296 ALA A N 1
ATOM 2364 C CA . ALA A 1 296 ? 28.065 -2.491 -52.497 1.00 98.12 296 ALA A CA 1
ATOM 2365 C C . ALA A 1 296 ? 28.594 -1.643 -53.668 1.00 98.12 296 ALA A C 1
ATOM 2367 O O . ALA A 1 296 ? 29.499 -2.085 -54.379 1.00 98.12 296 ALA A O 1
ATOM 2368 N N . ASP A 1 297 ? 28.112 -0.405 -53.806 1.00 98.31 297 ASP A N 1
ATOM 2369 C CA . ASP A 1 297 ? 28.567 0.543 -54.829 1.00 98.31 297 ASP A CA 1
ATOM 2370 C C . ASP A 1 297 ? 30.055 0.887 -54.655 1.00 98.31 297 ASP A C 1
ATOM 2372 O O . ASP A 1 297 ? 30.826 0.857 -55.618 1.00 98.31 297 ASP A O 1
ATOM 2376 N N . LEU A 1 298 ? 30.495 1.122 -53.412 1.00 98.19 298 LEU A N 1
ATOM 2377 C CA . LEU A 1 298 ? 31.902 1.342 -53.070 1.00 98.19 298 LEU A CA 1
ATOM 2378 C C . LEU A 1 298 ? 32.771 0.124 -53.414 1.00 98.19 298 LEU A C 1
ATOM 2380 O O . LEU A 1 298 ? 33.857 0.285 -53.971 1.00 98.19 298 LEU A O 1
ATOM 2384 N N . HIS A 1 299 ? 32.302 -1.094 -53.123 1.00 98.19 299 HIS A N 1
ATOM 2385 C CA . HIS A 1 299 ? 33.016 -2.316 -53.493 1.00 98.19 299 HIS A CA 1
ATOM 2386 C C . HIS A 1 299 ? 33.159 -2.439 -55.018 1.00 98.19 299 HIS A C 1
ATOM 2388 O O . HIS A 1 299 ? 34.257 -2.695 -55.510 1.00 98.19 299 HIS A O 1
ATOM 2394 N N . ALA A 1 300 ? 32.084 -2.198 -55.776 1.00 97.88 300 ALA A N 1
ATOM 2395 C CA . ALA A 1 300 ? 32.110 -2.221 -57.238 1.00 97.88 300 ALA A CA 1
ATOM 2396 C C . ALA A 1 300 ? 33.050 -1.149 -57.825 1.00 97.88 300 ALA A C 1
ATOM 2398 O O . ALA A 1 300 ? 33.829 -1.435 -58.741 1.00 97.88 300 ALA A O 1
ATOM 2399 N N . ALA A 1 301 ? 33.036 0.067 -57.270 1.00 97.62 301 ALA A N 1
ATOM 2400 C CA . ALA A 1 301 ? 33.949 1.142 -57.650 1.00 97.62 301 ALA A CA 1
ATOM 2401 C C . ALA A 1 301 ? 35.416 0.775 -57.366 1.00 97.62 301 ALA A C 1
ATOM 2403 O O . ALA A 1 301 ? 36.267 0.943 -58.241 1.00 97.62 301 ALA A O 1
ATOM 2404 N N . ASN A 1 302 ? 35.708 0.199 -56.197 1.00 98.12 302 ASN A N 1
ATOM 2405 C CA . ASN A 1 302 ? 37.049 -0.251 -55.830 1.00 98.12 302 ASN A CA 1
ATOM 2406 C C . ASN A 1 302 ? 37.550 -1.383 -56.748 1.00 98.12 302 ASN A C 1
ATOM 2408 O O . ASN A 1 302 ? 38.669 -1.318 -57.254 1.00 98.12 302 ASN A O 1
ATOM 2412 N N . SER A 1 303 ? 36.706 -2.374 -57.064 1.00 97.69 303 SER A N 1
ATOM 2413 C CA . SER A 1 303 ? 37.036 -3.414 -58.053 1.00 97.69 303 SER A CA 1
ATOM 2414 C C . SER A 1 303 ? 37.339 -2.820 -59.437 1.00 97.69 303 SER A C 1
ATOM 2416 O O . SER A 1 303 ? 38.270 -3.256 -60.115 1.00 97.69 303 SER A O 1
ATOM 2418 N N . LYS A 1 304 ? 36.597 -1.785 -59.856 1.00 98.12 304 LYS A N 1
ATOM 2419 C CA . LYS A 1 304 ? 36.831 -1.069 -61.122 1.00 98.12 304 LYS A CA 1
ATOM 2420 C C . LYS A 1 304 ? 38.146 -0.278 -61.119 1.00 98.12 304 LYS A C 1
ATOM 2422 O O . LYS A 1 304 ? 38.803 -0.221 -62.158 1.00 98.12 304 LYS A O 1
ATOM 2427 N N . ILE A 1 305 ? 38.540 0.305 -59.985 1.00 97.75 305 ILE A N 1
ATOM 2428 C CA . ILE A 1 305 ? 39.843 0.969 -59.816 1.00 97.75 305 ILE A CA 1
ATOM 2429 C C . ILE A 1 305 ? 40.972 -0.060 -59.953 1.00 97.75 305 ILE A C 1
ATOM 2431 O O . ILE A 1 305 ? 41.823 0.113 -60.820 1.00 97.75 305 ILE A O 1
ATOM 2435 N N . GLN A 1 306 ? 40.906 -1.188 -59.240 1.00 97.81 306 GLN A N 1
ATOM 2436 C CA . GLN A 1 306 ? 41.912 -2.258 -59.337 1.00 97.81 306 GLN A CA 1
ATOM 2437 C C . GLN A 1 306 ? 42.073 -2.819 -60.762 1.00 97.81 306 GLN A C 1
ATOM 2439 O O . GLN A 1 306 ? 43.180 -3.151 -61.187 1.00 97.81 306 GLN A O 1
ATOM 2444 N N . LEU A 1 307 ? 40.983 -2.922 -61.532 1.00 97.56 307 LEU A N 1
ATOM 2445 C CA . LEU A 1 307 ? 41.055 -3.306 -62.947 1.00 97.56 307 LEU A CA 1
ATOM 2446 C C . LEU A 1 307 ? 41.748 -2.237 -63.805 1.00 97.56 307 LEU A C 1
ATOM 2448 O O . LEU A 1 307 ? 42.550 -2.586 -64.670 1.00 97.56 307 LEU A O 1
ATOM 2452 N N . LYS A 1 308 ? 41.487 -0.946 -63.555 1.00 98.06 308 LYS A N 1
ATOM 2453 C CA . LYS A 1 308 ? 42.186 0.158 -64.234 1.00 98.06 308 LYS A CA 1
ATOM 2454 C C . LYS A 1 308 ? 43.672 0.212 -63.880 1.00 98.06 308 LYS A C 1
ATOM 2456 O O . LYS A 1 308 ? 44.477 0.437 -64.775 1.00 98.06 308 LYS A O 1
ATOM 2461 N N . GLU A 1 309 ? 44.039 -0.027 -62.624 1.00 97.62 309 GLU A N 1
ATOM 2462 C CA . GLU A 1 309 ? 45.436 -0.094 -62.171 1.00 97.62 309 GLU A CA 1
ATOM 2463 C C . GLU A 1 309 ? 46.192 -1.232 -62.869 1.00 97.62 309 GLU A C 1
ATOM 2465 O O . GLU A 1 309 ? 47.261 -1.010 -63.435 1.00 97.62 309 GLU A O 1
ATOM 2470 N N . LYS A 1 310 ? 45.600 -2.435 -62.927 1.00 97.62 310 LYS A N 1
ATOM 2471 C CA . LYS A 1 310 ? 46.166 -3.577 -63.668 1.00 97.62 310 LYS A CA 1
ATOM 2472 C C . LYS A 1 310 ? 46.297 -3.293 -65.166 1.00 97.62 310 LYS A C 1
ATOM 2474 O O . LYS A 1 310 ? 47.315 -3.637 -65.762 1.00 97.62 310 LYS A O 1
ATOM 2479 N N . LEU A 1 311 ? 45.297 -2.648 -65.772 1.00 97.44 311 LEU A N 1
ATOM 2480 C CA . LEU A 1 311 ? 45.341 -2.256 -67.182 1.00 97.44 311 LEU A CA 1
ATOM 2481 C C . LEU A 1 311 ? 46.440 -1.215 -67.445 1.00 97.44 311 LEU A C 1
ATOM 2483 O O . LEU A 1 311 ? 47.184 -1.359 -68.410 1.00 97.44 311 LEU A O 1
ATOM 2487 N N . ALA A 1 312 ? 46.586 -0.213 -66.574 1.00 97.50 312 ALA A N 1
ATOM 2488 C CA . ALA A 1 312 ? 47.641 0.793 -66.668 1.00 97.50 312 ALA A CA 1
ATOM 2489 C C . ALA A 1 312 ? 49.037 0.168 -66.522 1.00 97.50 312 ALA A C 1
ATOM 2491 O O . ALA A 1 312 ? 49.912 0.445 -67.338 1.00 97.50 312 ALA A O 1
ATOM 2492 N N . ALA A 1 313 ? 49.230 -0.740 -65.558 1.00 97.44 313 ALA A N 1
ATOM 2493 C CA . ALA A 1 313 ? 50.480 -1.484 -65.401 1.00 97.44 313 ALA A CA 1
ATOM 2494 C C . ALA A 1 313 ? 50.806 -2.339 -66.642 1.00 97.44 313 ALA A C 1
ATOM 2496 O O . ALA A 1 313 ? 51.942 -2.338 -67.114 1.00 97.44 313 ALA A O 1
ATOM 2497 N N . SER A 1 314 ? 49.806 -3.015 -67.223 1.00 97.38 314 SER A N 1
ATOM 2498 C CA . SER A 1 314 ? 49.976 -3.777 -68.467 1.00 97.38 314 SER A CA 1
ATOM 2499 C C . SER A 1 314 ? 50.302 -2.880 -69.666 1.00 97.38 314 SER A C 1
ATOM 2501 O O . SER A 1 314 ? 51.106 -3.271 -70.509 1.00 97.38 314 SER A O 1
ATOM 2503 N N . ALA A 1 315 ? 49.702 -1.689 -69.753 1.00 97.12 315 ALA A N 1
ATOM 2504 C CA . ALA A 1 315 ? 49.985 -0.719 -70.808 1.00 97.12 315 ALA A CA 1
ATOM 2505 C C . ALA A 1 315 ? 51.405 -0.142 -70.680 1.00 97.12 315 ALA A C 1
ATOM 2507 O O . ALA A 1 315 ? 52.123 -0.083 -71.673 1.00 97.12 315 ALA A O 1
ATOM 2508 N N . MET A 1 316 ? 51.846 0.192 -69.462 1.00 96.50 316 MET A N 1
ATOM 2509 C CA . MET A 1 316 ? 53.223 0.626 -69.189 1.00 96.50 316 MET A CA 1
ATOM 2510 C C . MET A 1 316 ? 54.247 -0.465 -69.530 1.00 96.50 316 MET A C 1
ATOM 2512 O O . MET A 1 316 ? 55.270 -0.170 -70.143 1.00 96.50 316 MET A O 1
ATOM 2516 N N . ALA A 1 317 ? 53.969 -1.730 -69.194 1.00 97.38 317 ALA A N 1
ATOM 2517 C CA . ALA A 1 317 ? 54.837 -2.852 -69.554 1.00 97.38 317 ALA A CA 1
ATOM 2518 C C . ALA A 1 317 ? 54.911 -3.068 -71.078 1.00 97.38 317 ALA A C 1
ATOM 2520 O O . ALA A 1 317 ? 55.997 -3.278 -71.618 1.00 97.38 317 ALA A O 1
ATOM 2521 N N . ALA A 1 318 ? 53.777 -2.967 -71.782 1.00 97.12 318 ALA A N 1
ATOM 2522 C CA . ALA A 1 318 ? 53.733 -3.049 -73.241 1.00 97.12 318 ALA A CA 1
ATOM 2523 C C . ALA A 1 318 ? 54.481 -1.884 -73.913 1.00 97.12 318 ALA A C 1
ATOM 2525 O O . ALA A 1 318 ? 55.222 -2.108 -74.869 1.00 97.12 318 ALA A O 1
ATOM 2526 N N . GLN A 1 319 ? 54.347 -0.661 -73.388 1.00 96.38 319 GLN A N 1
ATOM 2527 C CA . GLN A 1 319 ? 55.093 0.506 -73.858 1.00 96.38 319 GLN A CA 1
ATOM 2528 C C . GLN A 1 319 ? 56.603 0.327 -73.648 1.00 96.38 319 GLN A C 1
ATOM 2530 O O . GLN A 1 319 ? 57.366 0.491 -74.592 1.00 96.38 319 GLN A O 1
ATOM 2535 N N . ALA A 1 320 ? 57.040 -0.095 -72.457 1.00 97.00 320 ALA A N 1
ATOM 2536 C CA . ALA A 1 320 ? 58.455 -0.342 -72.179 1.00 97.00 320 ALA A CA 1
ATOM 2537 C C . ALA A 1 320 ? 59.059 -1.425 -73.097 1.00 97.00 320 ALA A C 1
ATOM 2539 O O . ALA A 1 320 ? 60.208 -1.304 -73.528 1.00 97.00 320 ALA A O 1
ATOM 2540 N N . ALA A 1 321 ? 58.284 -2.461 -73.438 1.00 96.62 321 ALA A N 1
ATOM 2541 C CA . ALA A 1 321 ? 58.685 -3.472 -74.415 1.00 96.62 321 ALA A CA 1
ATOM 2542 C C . ALA A 1 321 ? 58.773 -2.902 -75.845 1.00 96.62 321 ALA A C 1
ATOM 2544 O O . ALA A 1 321 ? 59.727 -3.203 -76.561 1.00 96.62 321 ALA A O 1
ATOM 2545 N N . ALA A 1 322 ? 57.828 -2.049 -76.253 1.00 96.62 322 ALA A N 1
ATOM 2546 C CA . ALA A 1 322 ? 57.866 -1.370 -77.549 1.00 96.62 322 ALA A CA 1
ATOM 2547 C C . ALA A 1 322 ? 59.073 -0.419 -77.667 1.00 96.62 322 ALA A C 1
ATOM 2549 O O . ALA A 1 322 ? 59.802 -0.486 -78.656 1.00 96.62 322 ALA A O 1
ATOM 2550 N N . ASP A 1 323 ? 59.350 0.384 -76.636 1.00 96.81 323 ASP A N 1
ATOM 2551 C CA . ASP A 1 323 ? 60.510 1.282 -76.576 1.00 96.81 323 ASP A CA 1
ATOM 2552 C C . ASP A 1 323 ? 61.840 0.508 -76.635 1.00 96.81 323 ASP A C 1
ATOM 2554 O O . ASP A 1 323 ? 62.806 0.959 -77.255 1.00 96.81 323 ASP A O 1
ATOM 2558 N N . ALA A 1 324 ? 61.908 -0.677 -76.018 1.00 96.88 324 ALA A N 1
ATOM 2559 C CA . ALA A 1 324 ? 63.066 -1.565 -76.120 1.00 96.88 324 ALA A CA 1
ATOM 2560 C C . ALA A 1 324 ? 63.236 -2.138 -77.540 1.00 96.88 324 ALA A C 1
ATOM 2562 O O . ALA A 1 324 ? 64.357 -2.192 -78.049 1.00 96.88 324 ALA A O 1
ATOM 2563 N N . CYS A 1 325 ? 62.138 -2.515 -78.205 1.00 95.75 325 CYS A N 1
ATOM 2564 C CA . CYS A 1 325 ? 62.153 -2.958 -79.601 1.00 95.75 325 CYS A CA 1
ATOM 2565 C C . CYS A 1 325 ? 62.587 -1.843 -80.566 1.00 95.75 325 CYS A C 1
ATOM 2567 O O . CYS A 1 325 ? 63.367 -2.118 -81.475 1.00 95.75 325 CYS A O 1
ATOM 2569 N N . LEU A 1 326 ? 62.141 -0.599 -80.352 1.00 95.94 326 LEU A N 1
ATOM 2570 C CA . LEU A 1 326 ? 62.575 0.564 -81.135 1.00 95.94 326 LEU A CA 1
ATOM 2571 C C . LEU A 1 326 ? 64.080 0.810 -80.971 1.00 95.94 326 LEU A C 1
ATOM 2573 O O . LEU A 1 326 ? 64.802 0.793 -81.960 1.00 95.94 326 LEU A O 1
ATOM 2577 N N . LYS A 1 327 ? 64.594 0.871 -79.735 1.00 96.31 327 LYS A N 1
ATOM 2578 C CA . LYS A 1 327 ? 66.044 1.007 -79.475 1.00 96.31 327 LYS A CA 1
ATOM 2579 C C . LYS A 1 327 ? 66.875 -0.126 -80.093 1.00 96.31 327 LYS A C 1
ATOM 2581 O O . LYS A 1 327 ? 68.002 0.098 -80.542 1.00 96.31 327 LYS A O 1
ATOM 2586 N N . LEU A 1 328 ? 66.340 -1.349 -80.135 1.00 95.75 328 LEU A N 1
ATOM 2587 C CA . LEU A 1 328 ? 66.984 -2.477 -80.814 1.00 95.75 328 LEU A CA 1
ATOM 2588 C C . LEU A 1 328 ? 66.958 -2.324 -82.346 1.00 95.75 328 LEU A C 1
ATOM 2590 O O . LEU A 1 328 ? 67.917 -2.712 -83.010 1.00 95.75 328 LEU A O 1
ATOM 2594 N N . ALA A 1 329 ? 65.888 -1.767 -82.915 1.00 96.38 329 ALA A N 1
ATOM 2595 C CA . ALA A 1 329 ? 65.811 -1.457 -84.340 1.00 96.38 329 ALA A CA 1
ATOM 2596 C C . ALA A 1 329 ? 66.783 -0.327 -84.719 1.00 96.38 329 ALA A C 1
ATOM 2598 O O . ALA A 1 329 ? 67.542 -0.500 -85.668 1.00 96.38 329 ALA A O 1
ATOM 2599 N N . ASP A 1 330 ? 66.831 0.754 -83.936 1.00 96.69 330 ASP A N 1
ATOM 2600 C CA . ASP A 1 330 ? 67.715 1.910 -84.148 1.00 96.69 330 ASP A CA 1
ATOM 2601 C C . ASP A 1 330 ? 69.200 1.528 -84.056 1.00 96.69 330 ASP A C 1
ATOM 2603 O O . ASP A 1 330 ? 70.019 1.919 -84.885 1.00 96.69 330 ASP A O 1
ATOM 2607 N N . SER A 1 331 ? 69.572 0.703 -83.072 1.00 95.12 331 SER A N 1
ATOM 2608 C CA . SER A 1 331 ? 70.953 0.206 -82.959 1.00 95.12 331 SER A CA 1
ATOM 2609 C C . SER A 1 331 ? 71.329 -0.754 -84.095 1.00 95.12 331 SER A C 1
ATOM 2611 O O . SER A 1 331 ? 72.468 -0.734 -84.565 1.00 95.12 331 SER A O 1
ATOM 2613 N N . ARG A 1 332 ? 70.378 -1.557 -84.596 1.00 95.19 332 ARG A N 1
ATOM 2614 C CA . ARG A 1 332 ? 70.584 -2.395 -85.789 1.00 95.19 332 ARG A CA 1
ATOM 2615 C C . ARG A 1 332 ? 70.710 -1.568 -87.067 1.00 95.19 332 ARG A C 1
ATOM 2617 O O . ARG A 1 332 ? 71.580 -1.878 -87.874 1.00 95.19 332 ARG A O 1
ATOM 2624 N N . SER A 1 333 ? 69.882 -0.543 -87.267 1.00 95.12 333 SER A N 1
ATOM 2625 C CA . SER A 1 333 ? 69.966 0.322 -88.449 1.00 95.12 333 SER A CA 1
ATOM 2626 C C . SER A 1 333 ? 71.256 1.142 -88.448 1.00 95.12 333 SER A C 1
ATOM 2628 O O . SER A 1 333 ? 71.920 1.179 -89.479 1.00 95.12 333 SER A O 1
ATOM 2630 N N . ALA A 1 334 ? 71.690 1.668 -87.298 1.00 93.12 334 ALA A N 1
ATOM 2631 C CA . ALA A 1 334 ? 72.988 2.332 -87.156 1.00 93.12 334 ALA A CA 1
ATOM 2632 C C . ALA A 1 334 ? 74.169 1.388 -87.464 1.00 93.12 334 ALA A C 1
ATOM 2634 O O . ALA A 1 334 ? 75.080 1.754 -88.205 1.00 93.12 334 ALA A O 1
ATOM 2635 N N . GLY A 1 335 ? 74.142 0.145 -86.966 1.00 93.19 335 GLY A N 1
ATOM 2636 C CA . GLY A 1 335 ? 75.164 -0.860 -87.290 1.00 93.19 335 GLY A CA 1
ATOM 2637 C C . GLY A 1 335 ? 75.178 -1.262 -88.773 1.00 93.19 335 GLY A C 1
ATOM 2638 O O . GLY A 1 335 ? 76.245 -1.475 -89.350 1.00 93.19 335 GLY A O 1
ATOM 2639 N N . LEU A 1 336 ? 74.007 -1.324 -89.419 1.00 94.06 336 LEU A N 1
ATOM 2640 C CA . LEU A 1 336 ? 73.900 -1.541 -90.865 1.00 94.06 336 LEU A CA 1
ATOM 2641 C C . LEU A 1 336 ? 74.408 -0.335 -91.666 1.00 94.06 336 LEU A C 1
ATOM 2643 O O . LEU A 1 336 ? 75.111 -0.541 -92.650 1.00 94.06 336 LEU A O 1
ATOM 2647 N N . GLN A 1 337 ? 74.116 0.897 -91.239 1.00 92.56 337 GLN A N 1
ATOM 2648 C CA . GLN A 1 337 ? 74.643 2.122 -91.853 1.00 92.56 337 GLN A CA 1
ATOM 2649 C C . GLN A 1 337 ? 76.171 2.151 -91.800 1.00 92.56 337 GLN A C 1
ATOM 2651 O O . GLN A 1 337 ? 76.792 2.251 -92.850 1.00 92.56 337 GLN A O 1
ATOM 2656 N N . GLN A 1 338 ? 76.778 1.919 -90.631 1.00 92.62 338 GLN A N 1
ATOM 2657 C CA . GLN A 1 338 ? 78.238 1.811 -90.492 1.00 92.62 338 GLN A CA 1
ATOM 2658 C C . GLN A 1 338 ? 78.836 0.734 -91.409 1.00 92.62 338 GLN A C 1
ATOM 2660 O O . GLN A 1 338 ? 79.910 0.919 -91.980 1.00 92.62 338 GLN A O 1
ATOM 2665 N N . ARG A 1 339 ? 78.144 -0.402 -91.585 1.00 93.75 339 ARG A N 1
ATOM 2666 C CA . ARG A 1 339 ? 78.598 -1.454 -92.502 1.00 93.75 339 ARG A CA 1
ATOM 2667 C C . ARG A 1 339 ? 78.477 -1.043 -93.971 1.00 93.75 339 ARG A C 1
ATOM 2669 O O . ARG A 1 339 ? 79.351 -1.412 -94.749 1.00 93.75 339 ARG A O 1
ATOM 2676 N N . ILE A 1 340 ? 77.432 -0.306 -94.345 1.00 93.62 340 ILE A N 1
ATOM 2677 C CA . ILE A 1 340 ? 77.265 0.255 -95.693 1.00 93.62 340 ILE A CA 1
ATOM 2678 C C . ILE A 1 340 ? 78.336 1.320 -95.953 1.00 93.62 340 ILE A C 1
ATOM 2680 O O . ILE A 1 340 ? 78.979 1.262 -96.989 1.00 93.62 340 ILE A O 1
ATOM 2684 N N . GLU A 1 341 ? 78.585 2.234 -95.015 1.00 91.94 341 GLU A N 1
ATOM 2685 C CA . GLU A 1 341 ? 79.634 3.260 -95.105 1.00 91.94 341 GLU A CA 1
ATOM 2686 C C . GLU A 1 341 ? 81.029 2.640 -95.270 1.00 91.94 341 GLU A C 1
ATOM 2688 O O . GLU A 1 341 ? 81.778 3.038 -96.159 1.00 91.94 341 GLU A O 1
ATOM 2693 N N . GLU A 1 342 ? 81.362 1.614 -94.479 1.00 90.69 342 GLU A N 1
ATOM 2694 C CA . GLU A 1 342 ? 82.632 0.890 -94.606 1.00 90.69 342 GLU A CA 1
ATOM 2695 C C . GLU A 1 342 ? 82.758 0.170 -95.959 1.00 90.69 342 GLU A C 1
ATOM 2697 O O . GLU A 1 342 ? 83.821 0.222 -96.571 1.00 90.69 342 GLU A O 1
ATOM 2702 N N . LEU A 1 343 ? 81.687 -0.467 -96.451 1.00 91.44 343 LEU A N 1
ATOM 2703 C CA . LEU A 1 343 ? 81.678 -1.091 -97.780 1.00 91.44 343 LEU A CA 1
ATOM 2704 C C . LEU A 1 343 ? 81.808 -0.046 -98.898 1.00 91.44 343 LEU A C 1
ATOM 2706 O O . LEU A 1 343 ? 82.573 -0.263 -99.831 1.00 91.44 343 LEU A O 1
ATOM 2710 N N . THR A 1 344 ? 81.136 1.102 -98.790 1.00 88.81 344 THR A N 1
ATOM 2711 C CA . THR A 1 344 ? 81.270 2.217 -99.741 1.00 88.81 344 THR A CA 1
ATOM 2712 C C . THR A 1 344 ? 82.702 2.735 -99.775 1.00 88.81 344 THR A C 1
ATOM 2714 O O . THR A 1 344 ? 83.274 2.856 -100.852 1.00 88.81 344 THR A O 1
ATOM 2717 N N . ARG A 1 345 ? 83.329 2.936 -98.610 1.00 88.19 345 ARG A N 1
ATOM 2718 C CA . ARG A 1 345 ? 84.740 3.333 -98.517 1.00 88.19 345 ARG A CA 1
ATOM 2719 C C . ARG A 1 345 ? 85.681 2.288 -99.129 1.00 88.19 345 ARG A C 1
ATOM 2721 O O . ARG A 1 345 ? 86.694 2.656 -99.715 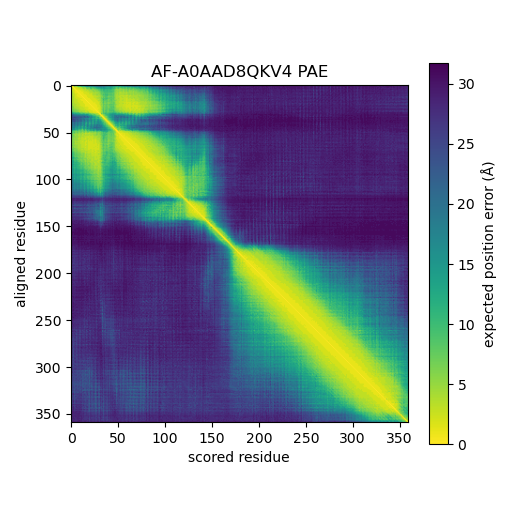1.00 88.19 345 ARG A O 1
ATOM 2728 N N . GLN A 1 346 ? 85.373 0.997 -98.991 1.00 89.88 346 GLN A N 1
ATOM 2729 C CA . GLN A 1 346 ? 86.138 -0.076 -99.638 1.00 89.88 346 GLN A CA 1
ATOM 2730 C C . GLN A 1 346 ? 86.009 -0.007 -101.166 1.00 89.88 346 GLN A C 1
ATOM 2732 O O . GLN A 1 346 ? 87.033 -0.064 -101.839 1.00 89.88 346 GLN A O 1
ATOM 2737 N N . MET A 1 347 ? 84.807 0.229 -101.711 1.00 85.00 347 MET A N 1
ATOM 2738 C CA . MET A 1 347 ? 84.627 0.467 -103.153 1.00 85.00 347 MET A CA 1
ATOM 2739 C C . MET A 1 347 ? 85.396 1.709 -103.630 1.00 85.00 347 MET A C 1
ATOM 2741 O O . MET A 1 347 ? 86.120 1.628 -104.612 1.00 85.00 347 MET A O 1
ATOM 2745 N N . GLU A 1 348 ? 85.318 2.835 -102.910 1.00 83.62 348 GLU A N 1
ATOM 2746 C CA . GLU A 1 348 ? 86.063 4.064 -103.245 1.00 83.62 348 GLU A CA 1
ATOM 2747 C C . GLU A 1 348 ? 87.588 3.846 -103.250 1.00 83.62 348 GLU A C 1
ATOM 2749 O O . GLU A 1 348 ? 88.306 4.433 -104.064 1.00 83.62 348 GLU A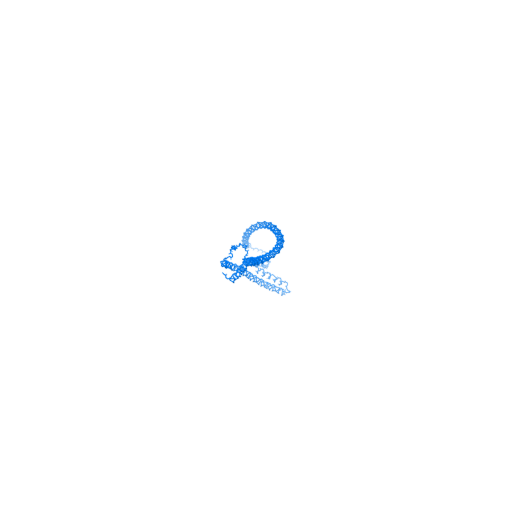 O 1
ATOM 2754 N N . GLN A 1 349 ? 88.099 2.991 -102.358 1.00 80.62 349 GLN A N 1
ATOM 2755 C CA . GLN A 1 349 ? 89.511 2.602 -102.333 1.00 80.62 349 GLN A CA 1
ATOM 2756 C C . GLN A 1 349 ? 89.868 1.674 -103.500 1.00 80.62 349 GLN A C 1
ATOM 2758 O O . GLN A 1 349 ? 90.903 1.886 -104.128 1.00 80.62 349 GLN A O 1
ATOM 2763 N N . GLU A 1 350 ? 89.030 0.688 -103.828 1.00 74.44 350 GLU A N 1
ATOM 2764 C CA . GLU A 1 350 ? 89.229 -0.190 -104.990 1.00 74.44 350 GLU A CA 1
ATOM 2765 C C . GLU A 1 350 ? 89.187 0.598 -106.313 1.00 74.44 350 GLU A C 1
ATOM 2767 O O . GLU A 1 350 ? 90.103 0.459 -107.123 1.00 74.44 350 GLU A O 1
ATOM 2772 N N . ASP A 1 351 ? 88.229 1.512 -106.492 1.00 70.19 351 ASP A N 1
ATOM 2773 C CA . ASP A 1 351 ? 88.159 2.433 -107.637 1.00 70.19 351 ASP A CA 1
ATOM 2774 C C . ASP A 1 351 ? 89.389 3.361 -107.701 1.00 70.19 351 ASP A C 1
ATOM 2776 O O . ASP A 1 351 ? 89.976 3.576 -108.767 1.00 70.19 351 ASP A O 1
ATOM 2780 N N . GLY A 1 352 ? 89.848 3.866 -106.550 1.00 66.25 352 GLY A N 1
ATOM 2781 C CA . GLY A 1 352 ? 91.092 4.630 -106.438 1.00 66.25 352 GLY A CA 1
ATOM 2782 C C . GLY A 1 352 ? 92.334 3.820 -106.833 1.00 66.25 352 GLY A C 1
ATOM 2783 O O . GLY A 1 352 ? 93.216 4.335 -107.523 1.00 66.25 352 GLY A O 1
ATOM 2784 N N . HIS A 1 353 ? 92.392 2.539 -106.461 1.00 60.34 353 HIS A N 1
ATOM 2785 C CA . HIS A 1 353 ? 93.455 1.619 -106.865 1.00 60.34 353 HIS A CA 1
ATOM 2786 C C . HIS A 1 353 ? 93.396 1.276 -108.362 1.00 60.34 353 HIS A C 1
ATOM 2788 O O . HIS A 1 353 ? 94.446 1.194 -108.999 1.00 60.34 353 HIS A O 1
ATOM 2794 N N . ILE A 1 354 ? 92.203 1.155 -108.953 1.00 58.72 354 ILE A N 1
ATOM 2795 C CA . ILE A 1 354 ? 92.022 0.979 -110.405 1.00 58.72 354 ILE A CA 1
ATOM 2796 C C . ILE A 1 354 ? 92.545 2.210 -111.164 1.00 58.72 354 ILE A C 1
ATOM 2798 O O . ILE A 1 354 ? 93.296 2.061 -112.133 1.00 58.72 354 ILE A O 1
ATOM 2802 N N . CYS A 1 355 ? 92.251 3.426 -110.690 1.00 53.41 355 CYS A N 1
ATOM 2803 C CA . CYS A 1 355 ? 92.837 4.655 -111.236 1.00 53.41 355 CYS A CA 1
ATOM 2804 C C . CYS A 1 355 ? 94.368 4.710 -111.076 1.00 53.41 355 CYS A C 1
ATOM 2806 O O . CYS A 1 355 ? 95.057 5.118 -112.007 1.00 53.41 355 CYS A O 1
ATOM 2808 N N . ALA A 1 356 ? 94.917 4.258 -109.944 1.00 53.12 356 ALA A N 1
ATOM 2809 C CA . ALA A 1 356 ? 96.362 4.275 -109.680 1.00 53.12 356 ALA A CA 1
ATOM 2810 C C . ALA A 1 356 ? 97.174 3.216 -110.456 1.00 53.12 356 ALA A C 1
ATOM 2812 O O . ALA A 1 356 ? 98.385 3.360 -110.581 1.00 53.12 356 ALA A O 1
ATOM 2813 N N . ILE A 1 357 ? 96.531 2.164 -110.976 1.00 54.00 357 ILE A N 1
ATOM 2814 C CA . ILE A 1 357 ? 97.139 1.179 -111.897 1.00 54.00 357 ILE A CA 1
ATOM 2815 C C . ILE A 1 357 ? 97.011 1.641 -113.368 1.00 54.00 357 ILE A C 1
ATOM 2817 O O . ILE A 1 357 ? 97.642 1.082 -114.264 1.00 54.00 357 ILE A O 1
ATOM 2821 N N . SER A 1 358 ? 96.219 2.688 -113.621 1.00 48.59 358 SER A N 1
ATOM 2822 C CA . SER A 1 358 ? 95.930 3.244 -114.950 1.00 48.59 358 SER A CA 1
ATOM 2823 C C . SER A 1 358 ? 96.776 4.487 -115.292 1.00 48.59 358 SER A C 1
ATOM 2825 O O . SER A 1 358 ? 96.378 5.293 -116.137 1.00 48.59 358 SER A O 1
ATOM 2827 N N . SER A 1 359 ? 97.919 4.687 -114.626 1.00 42.06 359 SER A N 1
ATOM 2828 C CA . SER A 1 359 ? 98.889 5.777 -114.855 1.00 42.06 359 SER A CA 1
ATOM 2829 C C . SER A 1 359 ? 100.318 5.316 -114.580 1.00 42.06 359 SER A C 1
ATOM 2831 O O . SER A 1 359 ? 101.217 5.830 -115.279 1.00 42.06 359 SER A O 1
#

Foldseek 3Di:
DDPVVVVVLVVVVVVLVVLVVVLVVLLVVLDPDDDDPPDPPDPDDCPPSVVVSVVSVVVSVVSVVSSVVSVVVSVVVVVVVVVVVVVVVVVVVVVVVVVVVVVVVVVVLVVVLVVVLVVCPPDDVVNVVSVVVSVQVVCVVVVNRDDDPPPDDDDDDDDDDDDDDDDDDPDPVVVVVVVVVVVVVVVVVVVVVVVVVVVVVVVVVVVVVVVVVVVVVVVVVVVVVVVVVVVVVVVVVVVVVVVVVVVVVVVVVVVVVVVVVVVVVVVVVVVVVVVVVVVVVVVVVVVVVVVVVVVVVVVVVVVVVVVVVVVVVVVVVVVVVVVVVVVVVVVVVVVVVVVVVVVVVVVVVVVVVVVVVVD

Sequence (359 aa):
MDHQTKVAVQKIVVSLQSVHEILEDILYRASEEKLERISERPNIDLKDGLRYLELEAHNIHDLAKEVEIKLSECREKERKEKSRMESMISSLTKENQDTRIMLEVAIAEKEAAENSFRALKDDGDQRRSAILQIAEKGLQKVGFGFIMEVISGDSERDEISSCSPSAASNERENKQEIDSLASIVGTTLKNLHHEINDLRQALNESRSDCDHLHLQAAEQAQKIMKQESHIQDLREREIFLLHSVEELTAGLKEVEQEATRWREACALEVEAGKLAIKALNQEVTLLREELRRVKADLHAANSKIQLKEKLAASAMAAQAAADACLKLADSRSAGLQQRIEELTRQMEQEDGHICAISS

pLDDT: mean 83.53, std 18.79, range [27.7, 98.44]

Organism: Lolium multiflorum (NCBI:txid4521)

Mean predicted aligned error: 21.21 Å

Radius of gyration: 70.67 Å; Cα contacts (8 Å, |Δi|>4): 39; chains: 1; bounding box: 177×54×222 Å

Secondary structure (DSSP, 8-state):
--HHHHHHHHHHHHHHHHHHHHHHHHHHHH-SS------------GGGHHHHHHHHHHHHHHHHHHHHHHHHHHHHHHHHHHHHHHHHHHHHHHHHHHHHHHHHHHHHHHHHHHHHHHH--S-HHHHHHHHHHHHHHHHHHTT-----SS-------------------TTSHHHHHHHHHHHHHHHHHHHHHHHHHHHHHHHHHHHHHHHHHHHHHHHHHHHHHHHHHHHHHHHHHHHHHHHHHHHHHHHHHHHHHHHHHHHHHHHHHHHHHHHHHHHHHHHHHHHHHHHHHHHHHHHHHHHHHHHHHHHHHHHHHHHHHHHHHHHHHHHHHHHHHHHHHHHHHHHHHHHHHHHHH--